Protein 3NA6 (pdb70)

Sequence (318 aa):
KDNPISPTIPLDQQDGVHHGFLKLPYSRDDS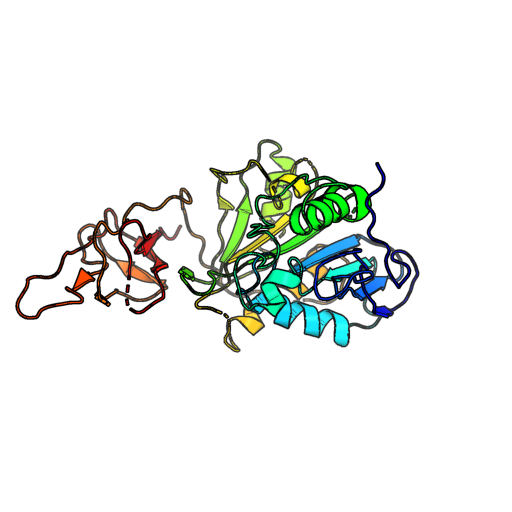AWGSVIPITVIQNGAGKTALLTGANHGDEYEGPVALQELAATTRRAEEDVTGRLIIVPYFNYPAFRASARTSPIDRGNLNRRAFPGRPDGTVTQKIADYFQRTLLPADVAVDFHSGGKTLDFVPFAAAHILEDKVLQDACFAAQAFNAPYSVVQLLEIDSEGYDTAVEEGKVLVTTELGGGGSTARRSNAIAKKGLRNVLIHFGILQGEEQIDPSVTLDPDGDCYLFSEHDGLFEIIDLGEPVQEGDLVARRVWSPDRTGEAPVEYRARRSGVLISRHFPGIKSGDCAAVIGVVE

Nearest PDB structures (foldseek):
  6twm-assembly13_D  TM=9.828E-01  e=1.317E-54  Ruegeria pomeroyi DSS-3
  6twm-assembly10_J  TM=9.843E-01  e=4.028E-54  Ruegeria pomeroyi DSS-3
  3cdx-assembly1_B  TM=9.309E-01  e=1.730E-37  Cereibacter sphaeroides 2.4.1
  3cdx-assembly1_D  TM=9.226E-01  e=6.639E-36  Cereibacter sphaeroides 2.4.1
  3cdx-assembly1_F  TM=9.153E-01  e=3.687E-36  Cereibacter sphaeroides 2.4.1

Solvent-accessible surface area: 14518 Å² total

Structure (mmCIF, N/CA/C/O backbone):
data_3NA6
#
_entry.id   3NA6
#
_cell.length_a   99.773
_cell.length_b   99.773
_cell.length_c   137.179
_cell.angle_alpha   90.000
_cell.angle_beta   90.000
_cell.angle_gamma   120.000
#
_symmetry.space_group_name_H-M   'P 63 2 2'
#
loop_
_entity.id
_entity.type
_entity.pdbx_description
1 polymer 'Succinylglutamate desuccinylase/aspartoacylase'
2 non-polymer 'CHLORIDE ION'
3 non-polymer 'CALCIUM ION'
4 non-polymer 2-AMINO-2-HYDROXYMETHYL-PROPANE-1,3-DIOL
5 water water
#
loop_
_atom_site.group_PDB
_atom_site.id
_atom_site.type_symbol
_atom_site.label_atom_id
_atom_site.label_alt_id
_atom_site.label_comp_id
_atom_site.label_asym_id
_atom_site.label_entity_id
_atom_site.label_seq_id
_atom_site.pdbx_PDB_ins_code
_atom_site.Cartn_x
_atom_site.Cartn_y
_atom_site.Cartn_z
_atom_site.occupancy
_atom_site.B_iso_or_equiv
_atom_site.auth_seq_id
_atom_site.auth_comp_id
_atom_site.auth_asym_id
_atom_site.auth_atom_id
_atom_site.pdbx_PDB_model_num
ATOM 9 N N . LYS A 1 3 ? 54.710 14.482 0.986 1.00 46.73 2 LYS A N 1
ATOM 10 C CA . LYS A 1 3 ? 55.556 13.683 1.887 1.00 42.97 2 LYS A CA 1
ATOM 11 C C . LYS A 1 3 ? 54.742 12.542 2.518 1.00 37.33 2 LYS A C 1
ATOM 12 O O . LYS A 1 3 ? 53.527 12.639 2.654 1.00 32.57 2 LYS A O 1
ATOM 15 N N . ASP A 1 4 ? 55.413 11.450 2.856 1.00 35.92 3 ASP A N 1
ATOM 16 C CA . ASP A 1 4 ? 54.783 10.362 3.606 1.00 34.55 3 ASP A CA 1
ATOM 17 C C . ASP A 1 4 ? 54.515 10.824 5.038 1.00 31.85 3 ASP A C 1
ATOM 18 O O . ASP A 1 4 ? 55.286 11.588 5.616 1.00 30.77 3 ASP A O 1
ATOM 23 N N . ASN A 1 5 ? 53.400 10.389 5.601 1.00 30.94 4 ASN A N 1
ATOM 24 C CA . ASN A 1 5 ? 53.106 10.682 7.001 1.00 27.69 4 ASN A CA 1
ATOM 25 C C . ASN A 1 5 ? 54.181 10.008 7.888 1.00 27.09 4 ASN A C 1
ATOM 26 O O . ASN A 1 5 ? 54.599 8.899 7.585 1.00 25.21 4 ASN A O 1
ATOM 31 N N . PRO A 1 6 ? 54.651 10.678 8.956 1.00 27.32 5 PRO A N 1
ATOM 32 C CA . PRO A 1 6 ? 55.665 10.041 9.822 1.00 26.91 5 PRO A CA 1
ATOM 33 C C . PRO A 1 6 ? 55.162 8.971 10.811 1.00 25.32 5 PRO A C 1
ATOM 34 O O . PRO A 1 6 ? 55.969 8.387 11.530 1.00 24.56 5 PRO A O 1
ATOM 38 N N . ILE A 1 7 ? 53.862 8.694 10.846 1.00 25.88 6 ILE A N 1
ATOM 39 C CA . ILE A 1 7 ? 53.359 7.669 11.768 1.00 28.39 6 ILE A CA 1
ATOM 40 C C . ILE A 1 7 ? 53.772 6.268 11.324 1.00 27.88 6 ILE A C 1
ATOM 41 O O . ILE A 1 7 ? 53.680 5.957 10.149 1.00 31.63 6 ILE A O 1
ATOM 46 N N . SER A 1 8 ? 54.250 5.444 12.254 1.00 26.13 7 SER A N 1
ATOM 47 C CA . SER A 1 8 ? 54.450 4.024 11.988 1.00 31.68 7 SER A CA 1
ATOM 48 C C . SER A 1 8 ? 53.834 3.168 13.081 1.00 29.96 7 SER A C 1
ATOM 49 O O . SER A 1 8 ? 54.112 3.367 14.258 1.00 29.20 7 SER A O 1
ATOM 52 N N . PRO A 1 9 ? 52.977 2.224 12.683 1.00 27.59 8 PRO A N 1
ATOM 53 C CA . PRO A 1 9 ? 52.385 1.320 13.643 1.00 26.44 8 PRO A CA 1
ATOM 54 C C . PRO A 1 9 ? 53.409 0.398 14.229 1.00 24.98 8 PRO A C 1
ATOM 55 O O . PRO A 1 9 ? 54.408 0.080 13.577 1.00 24.65 8 PRO A O 1
ATOM 59 N N . THR A 1 10 ? 53.201 0.024 15.479 1.00 25.38 9 THR A N 1
ATOM 60 C CA . THR A 1 10 ? 54.025 -0.969 16.144 1.00 24.22 9 THR A CA 1
ATOM 61 C C . THR A 1 10 ? 53.506 -2.391 15.876 1.00 26.06 9 THR A C 1
ATOM 62 O O . THR A 1 10 ? 54.074 -3.357 16.350 1.00 29.30 9 THR A O 1
ATOM 66 N N . ILE A 1 11 ? 52.407 -2.520 15.154 1.00 25.20 10 ILE A N 1
ATOM 67 C CA . ILE A 1 11 ? 51.848 -3.816 14.805 1.00 24.28 10 ILE A CA 1
ATOM 68 C C . ILE A 1 11 ? 51.509 -3.801 13.332 1.00 26.04 10 ILE A C 1
ATOM 69 O O . ILE A 1 11 ? 51.356 -2.720 12.736 1.00 26.25 10 ILE A O 1
ATOM 74 N N . PRO A 1 12 ? 51.411 -4.984 12.729 1.00 27.20 11 PRO A N 1
ATOM 75 C CA . PRO A 1 12 ? 50.898 -4.998 11.355 1.00 29.45 11 PRO A CA 1
ATOM 76 C C . PRO A 1 12 ? 49.410 -4.666 11.390 1.00 28.94 11 PRO A C 1
ATOM 77 O O . PRO A 1 12 ? 48.740 -4.947 12.417 1.00 26.75 11 PRO A O 1
ATOM 81 N N . LEU A 1 13 ? 48.900 -4.100 10.295 1.00 26.15 12 LEU A N 1
ATOM 82 C CA . LEU A 1 13 ? 47.489 -3.674 10.223 1.00 25.45 12 LEU A CA 1
ATOM 83 C C . LEU A 1 13 ? 46.656 -4.591 9.342 1.00 26.04 12 LEU A C 1
ATOM 84 O O . LEU A 1 13 ? 45.436 -4.439 9.282 1.00 27.61 12 LEU A O 1
ATOM 89 N N . ASP A 1 14 ? 47.306 -5.511 8.634 1.00 25.09 13 ASP A N 1
ATOM 90 C CA . ASP A 1 14 ? 46.635 -6.372 7.654 1.00 27.83 13 ASP A CA 1
ATOM 91 C C . ASP A 1 14 ? 46.882 -7.882 7.817 1.00 28.48 13 ASP A C 1
ATOM 92 O O . ASP A 1 14 ? 46.709 -8.626 6.873 1.00 30.65 13 ASP A O 1
ATOM 97 N N A GLN A 1 15 ? 47.286 -8.308 9.010 0.50 28.55 14 GLN A N 1
ATOM 98 N N B GLN A 1 15 ? 47.276 -8.329 8.997 0.50 28.34 14 GLN A N 1
ATOM 99 C CA A GLN A 1 15 ? 47.565 -9.716 9.318 0.50 29.33 14 GLN A CA 1
ATOM 100 C CA B GLN A 1 15 ? 47.542 -9.746 9.210 0.50 28.91 14 GLN A CA 1
ATOM 101 C C A GLN A 1 15 ? 46.400 -10.334 10.085 0.50 29.04 14 GLN A C 1
ATOM 102 C C B GLN A 1 15 ? 46.473 -10.364 10.108 0.50 28.93 14 GLN A C 1
ATOM 103 O O A GLN A 1 15 ? 45.813 -9.678 10.952 0.50 25.22 14 GLN A O 1
ATOM 104 O O B GLN A 1 15 ? 46.028 -9.739 11.079 0.50 25.47 14 GLN A O 1
ATOM 115 N N . ASP A 1 16 ? 46.054 -11.587 9.768 1.00 27.40 15 ASP A N 1
ATOM 116 C CA . ASP A 1 16 ? 45.023 -12.314 10.542 1.00 26.10 15 ASP A CA 1
ATOM 117 C C . ASP A 1 16 ? 45.368 -12.389 12.012 1.00 26.82 15 ASP A C 1
ATOM 118 O O . ASP A 1 16 ? 46.532 -12.471 12.345 1.00 26.61 15 ASP A O 1
ATOM 123 N N . GLY A 1 17 ? 44.358 -12.352 12.886 1.00 25.17 16 GLY A N 1
ATOM 124 C CA . GLY A 1 17 ? 44.554 -12.475 14.317 1.00 26.79 16 GLY A CA 1
ATOM 125 C C . GLY A 1 17 ? 44.176 -11.211 15.085 1.00 24.07 16 GLY A C 1
ATOM 126 O O . GLY A 1 17 ? 43.540 -10.331 14.564 1.00 25.30 16 GLY A O 1
ATOM 127 N N . VAL A 1 18 ? 44.545 -11.164 16.343 1.00 26.13 17 VAL A N 1
ATOM 128 C CA . VAL A 1 18 ? 44.279 -10.031 17.237 1.00 25.74 17 VAL A CA 1
ATOM 129 C C . VAL A 1 18 ? 45.628 -9.367 17.541 1.00 26.09 17 VAL A C 1
ATOM 130 O O . VAL A 1 18 ? 46.559 -10.006 18.000 1.00 26.87 17 VAL A O 1
ATOM 134 N N . HIS A 1 19 ? 45.758 -8.091 17.227 1.00 25.18 18 HIS A N 1
ATOM 135 C CA . HIS A 1 19 ? 47.017 -7.387 17.444 1.00 23.40 18 HIS A CA 1
ATOM 136 C C . HIS A 1 19 ? 46.756 -6.097 18.185 1.00 23.64 18 HIS A C 1
ATOM 137 O O . HIS A 1 19 ? 45.907 -5.331 17.757 1.00 23.27 18 HIS A O 1
ATOM 144 N N . HIS A 1 20 ? 47.505 -5.852 19.256 1.00 21.88 19 HIS A N 1
ATOM 145 C CA . HIS A 1 20 ? 47.351 -4.660 20.080 1.00 24.38 19 HIS A CA 1
ATOM 146 C C . HIS A 1 20 ? 48.673 -3.911 20.085 1.00 23.43 19 HIS A C 1
ATOM 147 O O . HIS A 1 20 ? 49.727 -4.477 20.398 1.00 23.50 19 HIS A O 1
ATOM 154 N N . GLY A 1 21 ? 48.621 -2.634 19.752 1.00 23.76 20 GLY A N 1
ATOM 155 C CA . GLY A 1 21 ? 49.817 -1.826 19.732 1.00 22.41 20 GLY A CA 1
ATOM 156 C C . GLY A 1 21 ? 49.512 -0.358 19.651 1.00 23.31 20 GLY A C 1
ATOM 157 O O . GLY A 1 21 ? 48.555 0.104 20.275 1.00 23.94 20 GLY A O 1
ATOM 158 N N . PHE A 1 22 ? 50.352 0.368 18.902 1.00 19.96 21 PHE A N 1
ATOM 159 C CA . PHE A 1 22 ? 50.308 1.821 18.855 1.00 20.85 21 PHE A CA 1
ATOM 160 C C . PHE A 1 22 ? 50.600 2.368 17.479 1.00 21.96 21 PHE A C 1
ATOM 161 O O . PHE A 1 22 ? 51.323 1.769 16.718 1.00 21.57 21 PHE A O 1
ATOM 169 N N . LEU A 1 23 ? 50.002 3.516 17.174 1.00 22.05 22 LEU A N 1
ATOM 170 C CA . LEU A 1 23 ? 50.479 4.365 16.112 1.00 20.90 22 LEU A CA 1
ATOM 171 C C . LEU A 1 23 ? 51.510 5.325 16.733 1.00 22.55 22 LEU A C 1
ATOM 172 O O . LEU A 1 23 ? 51.174 6.193 17.553 1.00 21.65 22 LEU A O 1
ATOM 177 N N . LYS A 1 24 ? 52.764 5.135 16.388 1.00 19.59 23 LYS A N 1
ATOM 178 C CA . LYS A 1 24 ? 53.830 5.995 16.873 1.00 22.01 23 LYS A CA 1
ATOM 179 C C . LYS A 1 24 ? 53.974 7.243 16.019 1.00 22.75 23 LYS A C 1
ATOM 180 O O . LYS A 1 24 ? 54.371 7.192 14.845 1.00 24.56 23 LYS A O 1
ATOM 186 N N . LEU A 1 25 ? 53.623 8.369 16.612 1.00 21.00 24 LEU A N 1
ATOM 187 C CA . LEU A 1 25 ? 53.733 9.660 15.939 1.00 22.80 24 LEU A CA 1
ATOM 188 C C . LEU A 1 25 ? 54.890 10.380 16.588 1.00 24.02 24 LEU A C 1
ATOM 189 O O . LEU A 1 25 ? 54.790 10.766 17.751 1.00 22.43 24 LEU A O 1
ATOM 194 N N . PRO A 1 26 ? 55.998 10.551 15.867 1.00 24.72 25 PRO A N 1
ATOM 195 C CA . PRO A 1 26 ? 57.089 11.310 16.446 1.00 26.33 25 PRO A CA 1
ATOM 196 C C . PRO A 1 26 ? 56.673 12.697 16.899 1.00 26.86 25 PRO A C 1
ATOM 197 O O . PRO A 1 26 ? 55.979 13.388 16.197 1.00 27.38 25 PRO A O 1
ATOM 201 N N . TYR A 1 27 ? 57.118 13.097 18.080 1.00 28.84 26 TYR A N 1
ATOM 202 C CA . TYR A 1 27 ? 56.739 14.395 18.672 1.00 28.22 26 TYR A CA 1
ATOM 203 C C . TYR A 1 27 ? 57.897 14.880 19.547 1.00 28.56 26 TYR A C 1
ATOM 204 O O . TYR A 1 27 ? 58.051 14.458 20.700 1.00 25.58 26 TYR A O 1
ATOM 213 N N . SER A 1 28 ? 58.751 15.710 18.946 1.00 25.93 27 SER A N 1
ATOM 214 C CA . SER A 1 28 ? 59.882 16.283 19.634 1.00 25.96 27 SER A CA 1
ATOM 215 C C . SER A 1 28 ? 59.458 17.567 20.359 1.00 25.68 27 SER A C 1
ATOM 216 O O . SER A 1 28 ? 58.868 18.433 19.754 1.00 25.71 27 SER A O 1
ATOM 219 N N . ARG A 1 29 ? 59.746 17.698 21.642 1.00 22.55 28 ARG A N 1
ATOM 220 C CA . ARG A 1 29 ? 59.366 18.914 22.377 1.00 21.96 28 ARG A CA 1
ATOM 221 C C . ARG A 1 29 ? 60.255 19.103 23.601 1.00 22.77 28 ARG A C 1
ATOM 222 O O . ARG A 1 29 ? 61.115 18.252 23.841 1.00 22.10 28 ARG A O 1
ATOM 230 N N . ASP A 1 30 ? 60.073 20.203 24.354 1.00 22.15 29 ASP A N 1
ATOM 231 C CA . ASP A 1 30 ? 61.014 20.558 25.432 1.00 23.76 29 ASP A CA 1
ATOM 232 C C . ASP A 1 30 ? 61.227 19.390 26.407 1.00 24.24 29 ASP A C 1
ATOM 233 O O . ASP A 1 30 ? 62.350 19.129 26.790 1.00 23.56 29 ASP A O 1
ATOM 238 N N . ASP A 1 31 ? 60.143 18.718 26.809 1.00 24.19 30 ASP A N 1
ATOM 239 C CA . ASP A 1 31 ? 60.232 17.622 27.798 1.00 26.00 30 ASP A CA 1
ATOM 240 C C . ASP A 1 31 ? 60.489 16.227 27.210 1.00 23.42 30 ASP A C 1
ATOM 241 O O . ASP A 1 31 ? 60.514 15.244 27.938 1.00 22.89 30 ASP A O 1
ATOM 246 N N . SER A 1 32 ? 60.691 16.153 25.895 1.00 23.16 31 SER A N 1
ATOM 247 C CA . SER A 1 32 ? 61.147 14.923 25.241 1.00 22.43 31 SER A CA 1
ATOM 248 C C . SER A 1 32 ? 61.654 15.198 23.851 1.00 22.06 31 SER A C 1
ATOM 249 O O . SER A 1 32 ? 60.860 15.254 22.906 1.00 23.09 31 SER A O 1
ATOM 252 N N . ALA A 1 33 ? 62.972 15.344 23.712 1.00 22.77 32 ALA A N 1
ATOM 253 C CA . ALA A 1 33 ? 63.592 15.687 22.440 1.00 22.88 32 ALA A CA 1
ATOM 254 C C . ALA A 1 33 ? 63.356 14.587 21.418 1.00 24.49 32 ALA A C 1
ATOM 255 O O . ALA A 1 33 ? 63.166 14.860 20.239 1.00 20.86 32 ALA A O 1
ATOM 257 N N . TRP A 1 34 ? 63.342 13.339 21.864 1.00 21.77 33 TRP A N 1
ATOM 258 C CA . TRP A 1 34 ? 63.214 12.222 20.926 1.00 24.04 33 TRP A CA 1
ATOM 259 C C . TRP A 1 34 ? 61.959 11.441 21.291 1.00 26.59 33 TRP A C 1
ATOM 260 O O . TRP A 1 34 ? 62.018 10.228 21.515 1.00 32.67 33 TRP A O 1
ATOM 271 N N . GLY A 1 35 ? 60.845 12.139 21.439 1.00 24.29 34 GLY A N 1
ATOM 272 C CA . GLY A 1 35 ? 59.609 11.532 21.957 1.00 22.71 34 GLY A CA 1
ATOM 273 C C . GLY A 1 35 ? 58.574 11.245 20.884 1.00 22.30 34 GLY A C 1
ATOM 274 O O . GLY A 1 35 ? 58.810 11.512 19.695 1.00 22.37 34 GLY A O 1
ATOM 275 N N . SER A 1 36 ? 57.444 10.687 21.326 1.00 22.09 35 SER A N 1
ATOM 276 C CA . SER A 1 36 ? 56.348 10.251 20.466 1.00 22.75 35 SER A CA 1
ATOM 277 C C . SER A 1 36 ? 54.996 10.366 21.176 1.00 24.52 35 SER A C 1
ATOM 278 O O . SER A 1 36 ? 54.903 10.367 22.409 1.00 29.81 35 SER A O 1
ATOM 281 N N . VAL A 1 37 ? 53.947 10.462 20.382 1.00 21.47 36 VAL A N 1
ATOM 282 C CA . VAL A 1 37 ? 52.595 10.208 20.859 1.00 21.37 36 VAL A CA 1
ATOM 283 C C . VAL A 1 37 ? 52.307 8.777 20.446 1.00 21.67 36 VAL A C 1
ATOM 284 O O . VAL A 1 37 ? 52.391 8.469 19.287 1.00 24.12 36 VAL A O 1
ATOM 296 N N . ILE A 1 39 ? 49.608 6.305 20.008 1.00 19.64 38 ILE A N 1
ATOM 297 C CA . ILE A 1 39 ? 48.138 6.211 19.942 1.00 21.99 38 ILE A CA 1
ATOM 298 C C . ILE A 1 39 ? 47.686 4.733 20.002 1.00 19.63 38 ILE A C 1
ATOM 299 O O . ILE A 1 39 ? 48.033 3.979 19.122 1.00 22.61 38 ILE A O 1
ATOM 304 N N . PRO A 1 40 ? 46.883 4.322 21.010 1.00 20.87 39 PRO A N 1
ATOM 305 C CA . PRO A 1 40 ? 46.543 2.894 21.071 1.00 19.44 39 PRO A CA 1
ATOM 306 C C . PRO A 1 40 ? 45.715 2.466 19.890 1.00 20.51 39 PRO A C 1
ATOM 307 O O . PRO A 1 40 ? 44.871 3.222 19.418 1.00 19.33 39 PRO A O 1
ATOM 311 N N . ILE A 1 41 ? 45.977 1.254 19.416 1.00 21.43 40 ILE A N 1
ATOM 312 C CA . ILE A 1 41 ? 45.249 0.695 18.299 1.00 22.22 40 ILE A CA 1
ATOM 313 C C . ILE A 1 41 ? 45.187 -0.819 18.453 1.00 23.47 40 ILE A C 1
ATOM 314 O O . ILE A 1 41 ? 46.134 -1.437 18.924 1.00 22.42 40 ILE A O 1
ATOM 319 N N . THR A 1 42 ? 44.045 -1.398 18.092 1.00 24.64 41 THR A N 1
ATOM 320 C CA . THR A 1 42 ? 43.896 -2.840 18.004 1.00 24.01 41 THR A CA 1
ATOM 321 C C . THR A 1 42 ? 43.386 -3.174 16.606 1.00 23.78 41 THR A C 1
ATOM 322 O O . THR A 1 42 ? 42.481 -2.502 16.083 1.00 26.00 41 THR A O 1
ATOM 326 N N . VAL A 1 43 ? 43.979 -4.181 15.985 1.00 22.65 42 VAL A N 1
ATOM 327 C CA . VAL A 1 43 ? 43.466 -4.719 14.712 1.00 21.51 42 VAL A CA 1
ATOM 328 C C . VAL A 1 43 ? 43.077 -6.148 14.952 1.00 23.32 42 VAL A C 1
ATOM 329 O O . VAL A 1 43 ? 43.862 -6.927 15.543 1.00 22.37 42 VAL A O 1
ATOM 333 N N . ILE A 1 44 ? 41.846 -6.479 14.549 1.00 23.42 43 ILE A N 1
ATOM 334 C CA . ILE A 1 44 ? 41.354 -7.863 14.536 1.00 24.61 43 ILE A CA 1
ATOM 335 C C . ILE A 1 44 ? 40.874 -8.211 13.116 1.00 23.39 43 ILE A C 1
ATOM 336 O O . ILE A 1 44 ? 39.969 -7.558 12.589 1.00 26.05 43 ILE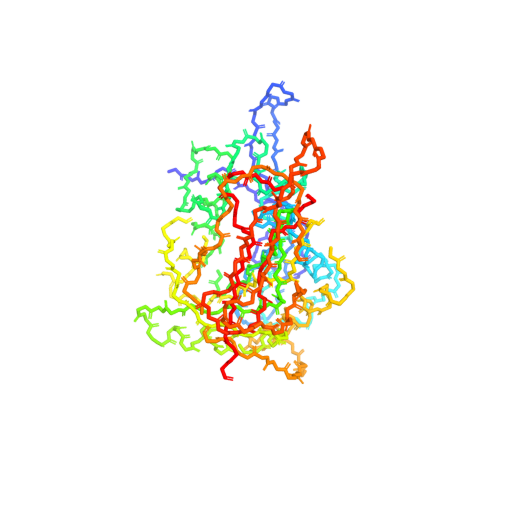 A O 1
ATOM 341 N N . GLN A 1 45 ? 41.483 -9.241 12.528 1.00 23.69 44 GLN A N 1
ATOM 342 C CA . GLN A 1 45 ? 41.237 -9.643 11.144 1.00 24.48 44 GLN A CA 1
ATOM 343 C C . GLN A 1 45 ? 41.140 -11.162 11.013 1.00 26.24 44 GLN A C 1
ATOM 344 O O . GLN A 1 45 ? 41.928 -11.907 11.606 1.00 24.03 44 GLN A O 1
ATOM 350 N N . ASN A 1 46 ? 40.163 -11.614 10.237 1.00 25.58 45 ASN A N 1
ATOM 351 C CA . ASN A 1 46 ? 39.911 -13.035 10.076 1.00 25.49 45 ASN A CA 1
ATOM 352 C C . ASN A 1 46 ? 38.963 -13.257 8.919 1.00 26.33 45 ASN A C 1
ATOM 353 O O . ASN A 1 46 ? 37.966 -12.554 8.797 1.00 27.67 45 ASN A O 1
ATOM 358 N N . GLY A 1 47 ? 39.289 -14.225 8.072 1.00 25.86 46 GLY A N 1
ATOM 359 C CA . GLY A 1 47 ? 38.465 -14.558 6.926 1.00 26.05 46 GLY A CA 1
ATOM 360 C C . GLY A 1 47 ? 38.237 -13.429 5.950 1.00 25.42 46 GLY A C 1
ATOM 361 O O . GLY A 1 47 ? 39.140 -12.638 5.665 1.00 25.08 46 GLY A O 1
ATOM 362 N N . ALA A 1 48 ? 37.008 -13.351 5.442 1.00 27.00 47 ALA A N 1
ATOM 363 C CA . ALA A 1 48 ? 36.681 -12.451 4.359 1.00 25.90 47 ALA A CA 1
ATOM 364 C C . ALA A 1 48 ? 35.578 -11.507 4.784 1.00 25.53 47 ALA A C 1
ATOM 365 O O . ALA A 1 48 ? 34.552 -11.929 5.348 1.00 27.41 47 ALA A O 1
ATOM 367 N N . GLY A 1 49 ? 35.785 -10.221 4.518 1.00 24.61 48 GLY A N 1
ATOM 368 C CA . GLY A 1 49 ? 34.721 -9.252 4.706 1.00 25.60 48 GLY A CA 1
ATOM 369 C C . GLY A 1 49 ? 35.184 -7.821 4.691 1.00 24.83 48 GLY A C 1
ATOM 370 O O . GLY A 1 49 ? 36.357 -7.517 4.417 1.00 21.85 48 GLY A O 1
ATOM 371 N N . LYS A 1 50 ? 34.253 -6.942 5.033 1.00 23.11 49 LYS A N 1
ATOM 372 C CA . LYS A 1 50 ? 34.551 -5.532 5.124 1.00 21.99 49 LYS A CA 1
ATOM 373 C C . LYS A 1 50 ? 35.579 -5.235 6.217 1.00 22.81 49 LYS A C 1
ATOM 374 O O . LYS A 1 50 ? 35.759 -6.006 7.198 1.00 21.31 49 LYS A O 1
ATOM 380 N N . THR A 1 51 ? 36.260 -4.102 6.031 1.00 21.65 50 THR A N 1
ATOM 381 C CA . THR A 1 51 ? 37.059 -3.503 7.068 1.00 20.46 50 THR A CA 1
ATOM 382 C C . THR A 1 51 ? 36.268 -2.339 7.607 1.00 22.13 50 THR A C 1
ATOM 383 O O . THR A 1 51 ? 35.759 -1.532 6.827 1.00 20.88 50 THR A O 1
ATOM 387 N N . ALA A 1 52 ? 36.134 -2.276 8.933 1.00 22.17 51 ALA A N 1
ATOM 388 C CA . ALA A 1 52 ? 35.539 -1.132 9.615 1.00 21.02 51 ALA A CA 1
ATOM 389 C C . ALA A 1 52 ? 36.614 -0.423 10.424 1.00 22.22 51 ALA A C 1
ATOM 390 O O . ALA A 1 52 ? 37.401 -1.057 11.146 1.00 22.27 51 ALA A O 1
ATOM 392 N N . LEU A 1 53 ? 36.625 0.903 10.291 1.00 22.59 52 LEU A N 1
ATOM 393 C CA . LEU A 1 53 ? 37.453 1.778 11.080 1.00 21.87 52 LEU A CA 1
ATOM 394 C C . LEU A 1 53 ? 36.591 2.432 12.151 1.00 22.12 52 LEU A C 1
ATOM 395 O O . LEU A 1 53 ? 35.651 3.191 11.862 1.00 22.33 52 LEU A O 1
ATOM 400 N N . LEU A 1 54 ? 36.933 2.130 13.395 1.00 17.88 53 LEU A N 1
ATOM 401 C CA . LEU A 1 54 ? 36.115 2.465 14.573 1.00 19.34 53 LEU A CA 1
ATOM 402 C C . LEU A 1 54 ? 36.890 3.418 15.479 1.00 18.68 53 LEU A C 1
ATOM 403 O O . LEU A 1 54 ? 37.986 3.079 15.957 1.00 20.29 53 LEU A O 1
ATOM 408 N N . THR A 1 55 ? 36.347 4.605 15.684 1.00 18.81 54 THR A N 1
ATOM 409 C CA . THR A 1 55 ? 37.031 5.597 16.498 1.00 18.43 54 THR A CA 1
ATOM 410 C C . THR A 1 55 ? 36.154 6.123 17.627 1.00 19.50 54 THR A C 1
ATOM 411 O O . THR A 1 55 ? 34.943 6.304 17.454 1.00 19.22 54 THR A O 1
ATOM 415 N N . GLY A 1 56 ? 36.786 6.362 18.771 1.00 20.36 55 GLY A N 1
ATOM 416 C CA . GLY A 1 56 ? 36.211 7.086 19.882 1.00 20.69 55 GLY A CA 1
ATOM 417 C C . GLY A 1 56 ? 37.131 8.238 20.260 1.00 20.62 55 GLY A C 1
ATOM 418 O O . GLY A 1 56 ? 38.262 8.277 19.872 1.00 19.99 55 GLY A O 1
ATOM 419 N N . ALA A 1 57 ? 36.611 9.181 21.023 1.00 22.66 56 ALA A N 1
ATOM 420 C CA . ALA A 1 57 ? 37.371 10.309 21.517 1.00 20.27 56 ALA A CA 1
ATOM 421 C C . ALA A 1 57 ? 38.042 11.117 20.405 1.00 19.70 56 ALA A C 1
ATOM 422 O O . ALA A 1 57 ? 39.134 11.637 20.549 1.00 19.02 56 ALA A O 1
ATOM 424 N N . ASN A 1 58 ? 37.325 11.264 19.304 1.00 20.17 57 ASN A N 1
ATOM 425 C CA . ASN A 1 58 ? 37.594 12.300 18.331 1.00 22.05 57 ASN A CA 1
ATOM 426 C C . ASN A 1 58 ? 37.770 13.611 19.110 1.00 21.26 57 ASN A C 1
ATOM 427 O O . ASN A 1 58 ? 38.696 14.392 18.847 1.00 20.56 57 ASN A O 1
ATOM 432 N N . HIS A 1 59 ? 36.845 13.843 20.042 1.00 20.59 58 HIS A N 1
ATOM 433 C CA . HIS A 1 59 ? 36.995 14.840 21.116 1.00 22.21 58 HIS A CA 1
ATOM 434 C C . HIS A 1 59 ? 37.307 14.106 22.406 1.00 21.88 58 HIS A C 1
ATOM 435 O O . HIS A 1 59 ? 36.651 13.119 22.732 1.00 22.20 58 HIS A O 1
ATOM 442 N N . GLY A 1 60 ? 38.264 14.615 23.168 1.00 24.13 59 GLY A N 1
ATOM 443 C CA . GLY A 1 60 ? 38.843 13.877 24.293 1.00 23.52 59 GLY A CA 1
ATOM 444 C C . GLY A 1 60 ? 37.983 13.765 25.543 1.00 23.65 59 GLY A C 1
ATOM 445 O O . GLY A 1 60 ? 38.293 12.961 26.401 1.00 25.58 59 GLY A O 1
ATOM 446 N N . ASP A 1 61 ? 36.916 14.571 25.638 1.00 22.55 60 ASP A N 1
ATOM 447 C CA . ASP A 1 61 ? 36.004 14.584 26.804 1.00 19.71 60 ASP A CA 1
ATOM 448 C C . ASP A 1 61 ? 34.641 13.919 26.522 1.00 21.55 60 ASP A C 1
ATOM 449 O O . ASP A 1 61 ? 33.601 14.268 27.128 1.00 18.85 60 ASP A O 1
ATOM 454 N N . GLU A 1 62 ? 34.661 12.932 25.620 1.00 21.19 61 GLU A N 1
ATOM 455 C CA . GLU A 1 62 ? 33.457 12.223 25.148 1.00 22.50 61 GLU A CA 1
ATOM 456 C C . GLU A 1 62 ? 33.702 10.704 25.290 1.00 20.99 61 GLU A C 1
ATOM 457 O O . GLU A 1 62 ? 34.503 10.141 24.556 1.00 21.89 61 GLU A O 1
ATOM 463 N N . TYR A 1 63 ? 33.006 10.061 26.223 1.00 20.55 62 TYR A N 1
ATOM 464 C CA . TYR A 1 63 ? 33.469 8.784 26.785 1.00 20.62 62 TYR A CA 1
ATOM 465 C C . TYR A 1 63 ? 32.732 7.523 26.390 1.00 21.64 62 TYR A C 1
ATOM 466 O O . TYR A 1 63 ? 33.265 6.450 26.581 1.00 20.86 62 TYR A O 1
ATOM 475 N N . GLU A 1 64 ? 31.516 7.618 25.873 1.00 20.57 63 GLU A N 1
ATOM 476 C CA . GLU A 1 64 ? 30.762 6.392 25.577 1.00 20.56 63 GLU A CA 1
ATOM 477 C C . GLU A 1 64 ? 31.477 5.511 24.536 1.00 21.71 63 GLU A C 1
ATOM 478 O O . GLU A 1 64 ? 31.577 4.284 24.700 1.00 20.98 63 GLU A O 1
ATOM 484 N N . GLY A 1 65 ? 31.933 6.126 23.445 1.00 20.24 64 GLY A N 1
ATOM 485 C CA . GLY A 1 65 ? 32.600 5.374 22.386 1.00 22.79 64 GLY A CA 1
ATOM 486 C C . GLY A 1 65 ? 33.858 4.702 22.904 1.00 20.35 64 GLY A C 1
ATOM 487 O O . GLY A 1 65 ? 34.058 3.510 22.721 1.00 21.44 64 GLY A O 1
ATOM 488 N N . PRO A 1 66 ? 34.686 5.458 23.617 1.00 19.23 65 PRO A N 1
ATOM 489 C CA . PRO A 1 66 ? 35.876 4.842 24.184 1.00 20.83 65 PRO A CA 1
ATOM 490 C C . PRO A 1 66 ? 35.626 3.615 25.076 1.00 21.80 65 PRO A C 1
ATOM 491 O O . PRO A 1 66 ? 36.385 2.640 25.009 1.00 21.27 65 PRO A O 1
ATOM 495 N N . VAL A 1 67 ? 34.590 3.653 25.909 1.00 24.28 66 VAL A N 1
ATOM 496 C CA . VAL A 1 67 ? 34.236 2.480 26.719 1.00 21.68 66 VAL A CA 1
ATOM 497 C C . VAL A 1 67 ? 33.869 1.301 25.811 1.00 22.78 66 VAL A C 1
ATOM 498 O O . VAL A 1 67 ? 34.368 0.180 25.991 1.00 20.63 66 VAL A O 1
ATOM 502 N N . ALA A 1 68 ? 32.973 1.539 24.849 1.00 22.22 67 ALA A N 1
ATOM 503 C CA . ALA A 1 68 ? 32.515 0.477 23.944 1.00 21.78 67 ALA A CA 1
ATOM 504 C C . ALA A 1 68 ? 33.658 -0.121 23.128 1.00 21.83 67 ALA A C 1
ATOM 505 O O . ALA A 1 68 ? 33.719 -1.354 22.913 1.00 22.24 67 ALA A O 1
ATOM 507 N N . LEU A 1 69 ? 34.594 0.742 22.720 1.00 22.54 68 LEU A N 1
ATOM 508 C CA . LEU A 1 69 ? 35.716 0.324 21.862 1.00 22.57 68 LEU A CA 1
ATOM 509 C C . LEU A 1 69 ? 36.804 -0.362 22.658 1.00 21.96 68 LEU A C 1
ATOM 510 O O . LEU A 1 69 ? 37.400 -1.344 22.161 1.00 22.30 68 LEU A O 1
ATOM 515 N N . GLN A 1 70 ? 37.059 0.090 23.891 1.00 21.45 69 GLN A N 1
ATOM 516 C CA . GLN A 1 70 ? 38.031 -0.638 24.702 1.00 22.01 69 GLN A CA 1
ATOM 517 C C . GLN A 1 70 ? 37.512 -2.055 24.952 1.00 23.53 69 GLN A C 1
ATOM 518 O O . GLN A 1 70 ? 38.273 -3.008 24.854 1.00 23.94 69 GLN A O 1
ATOM 524 N N . GLU A 1 71 ? 36.222 -2.195 25.254 1.00 22.87 70 GLU A N 1
ATOM 525 C CA . GLU A 1 71 ? 35.667 -3.535 25.511 1.00 23.36 70 GLU A CA 1
ATOM 526 C C . GLU A 1 71 ? 35.720 -4.390 24.242 1.00 22.97 70 GLU A C 1
ATOM 527 O O . GLU A 1 71 ? 36.124 -5.545 24.274 1.00 24.18 70 GLU A O 1
ATOM 533 N N . LEU A 1 72 ? 35.345 -3.802 23.118 1.00 23.36 71 LEU A N 1
ATOM 534 C CA . LEU A 1 72 ? 35.436 -4.502 21.840 1.00 21.00 71 LEU A CA 1
ATOM 535 C C . LEU A 1 72 ? 36.860 -5.008 21.582 1.00 21.60 71 LEU A C 1
ATOM 536 O O . LEU A 1 72 ? 37.049 -6.166 21.230 1.00 22.50 71 LEU A O 1
ATOM 541 N N . ALA A 1 73 ? 37.851 -4.163 21.813 1.00 21.89 72 ALA A N 1
ATOM 542 C CA . ALA A 1 73 ? 39.239 -4.533 21.478 1.00 23.87 72 ALA A CA 1
ATOM 543 C C . ALA A 1 73 ? 39.745 -5.641 22.412 1.00 26.09 72 ALA A C 1
ATOM 544 O O . ALA A 1 73 ? 40.555 -6.485 22.013 1.00 23.75 72 ALA A O 1
ATOM 546 N N . ALA A 1 74 ? 39.252 -5.635 23.638 1.00 24.24 73 ALA A N 1
ATOM 547 C CA . ALA A 1 74 ? 39.745 -6.552 24.669 1.00 26.79 73 ALA A CA 1
ATOM 548 C C . ALA A 1 74 ? 39.008 -7.880 24.687 1.00 27.81 73 ALA A C 1
ATOM 549 O O . ALA A 1 74 ? 39.503 -8.822 25.250 1.00 29.33 73 ALA A O 1
ATOM 551 N N . THR A 1 75 ? 37.815 -7.955 24.119 1.00 28.45 74 THR A N 1
ATOM 552 C CA . THR A 1 75 ? 36.976 -9.141 24.305 1.00 29.23 74 THR A CA 1
ATOM 553 C C . THR A 1 75 ? 36.566 -9.860 22.999 1.00 30.29 74 THR A C 1
ATOM 554 O O . THR A 1 75 ? 35.900 -10.855 23.050 1.00 35.17 74 THR A O 1
ATOM 558 N N . THR A 1 76 ? 36.974 -9.383 21.830 1.00 29.11 75 THR A N 1
ATOM 559 C CA . THR A 1 76 ? 36.519 -9.981 20.573 1.00 27.00 75 THR A CA 1
ATOM 560 C C . THR A 1 76 ? 37.589 -10.951 20.128 1.00 29.13 75 THR A C 1
ATOM 561 O O . THR A 1 76 ? 38.769 -10.575 20.097 1.00 29.74 75 THR A O 1
ATOM 565 N N A ARG A 1 77 ? 37.185 -12.172 19.778 0.50 28.17 76 ARG A N 1
ATOM 566 N N B ARG A 1 77 ? 37.192 -12.180 19.794 0.50 28.50 76 ARG A N 1
ATOM 567 C CA A ARG A 1 77 ? 38.112 -13.196 19.272 0.50 30.35 76 ARG A CA 1
ATOM 568 C CA B ARG A 1 77 ? 38.128 -13.195 19.279 0.50 30.90 76 ARG A CA 1
ATOM 569 C C A ARG A 1 77 ? 38.229 -13.137 17.754 0.50 29.56 76 ARG A C 1
ATOM 570 C C B ARG A 1 77 ? 38.234 -13.126 17.760 0.50 29.91 76 ARG A C 1
ATOM 571 O O A ARG A 1 77 ? 37.246 -12.849 17.062 0.50 29.59 76 ARG A O 1
ATOM 572 O O B ARG A 1 77 ? 37.252 -12.822 17.075 0.50 30.02 76 ARG A O 1
ATOM 587 N N . ALA A 1 78 ? 39.417 -13.427 17.230 1.00 29.74 77 ALA A N 1
ATOM 588 C CA . ALA A 1 78 ? 39.609 -13.433 15.777 1.00 29.13 77 ALA A CA 1
ATOM 589 C C . ALA A 1 78 ? 38.562 -14.305 15.118 1.00 28.92 77 ALA A C 1
ATOM 590 O O . ALA A 1 78 ? 37.993 -13.927 14.094 1.00 27.12 77 ALA A O 1
ATOM 592 N N A GLU A 1 79 ? 38.291 -15.448 15.736 0.50 28.87 78 GLU A N 1
ATOM 593 N N B GLU A 1 79 ? 38.276 -15.465 15.713 0.50 28.99 78 GLU A N 1
ATOM 594 C CA A GLU A 1 79 ? 37.339 -16.422 15.218 0.50 31.00 78 GLU A CA 1
ATOM 595 C CA B GLU A 1 79 ? 37.299 -16.416 15.148 0.50 31.24 78 GLU A CA 1
ATOM 596 C C A GLU A 1 79 ? 35.886 -15.913 15.138 0.50 29.73 78 GLU A C 1
ATOM 597 C C B GLU A 1 79 ? 35.892 -15.827 15.022 0.50 29.80 78 GLU A C 1
ATOM 598 O O A GLU A 1 79 ? 35.061 -16.549 14.509 0.50 30.19 78 GLU A O 1
ATOM 599 O O B GLU A 1 79 ? 35.105 -16.303 14.233 0.50 30.99 78 GLU A O 1
ATOM 610 N N . ASP A 1 80 ? 35.577 -14.801 15.800 1.00 28.84 79 ASP A N 1
ATOM 611 C CA . ASP A 1 80 ? 34.228 -14.205 15.792 1.00 28.99 79 ASP A CA 1
ATOM 612 C C . ASP A 1 80 ? 34.051 -13.239 14.620 1.00 28.36 79 ASP A C 1
ATOM 613 O O . ASP A 1 80 ? 32.936 -12.780 14.383 1.00 28.12 79 ASP A O 1
ATOM 618 N N . VAL A 1 81 ? 35.157 -12.890 13.953 1.00 28.56 80 VAL A N 1
ATOM 619 C CA . VAL A 1 81 ? 35.238 -11.840 12.951 1.00 27.34 80 VAL A CA 1
ATOM 620 C C . VAL A 1 81 ? 35.312 -12.431 11.540 1.00 28.40 80 VAL A C 1
ATOM 621 O O . VAL A 1 81 ? 36.027 -13.416 11.317 1.00 26.16 80 VAL A O 1
ATOM 625 N N . THR A 1 82 ? 34.555 -11.839 10.612 1.00 27.27 81 THR A N 1
ATOM 626 C CA . THR A 1 82 ? 34.675 -12.105 9.163 1.00 24.41 81 THR A CA 1
ATOM 627 C C . THR A 1 82 ? 34.901 -10.766 8.464 1.00 25.07 81 THR A C 1
ATOM 628 O O . THR A 1 82 ? 33.957 -10.039 8.152 1.00 22.82 81 THR A O 1
ATOM 632 N N . GLY A 1 83 ? 36.172 -10.428 8.261 1.00 23.16 82 GLY A N 1
ATOM 633 C CA . GLY A 1 83 ? 36.554 -9.092 7.832 1.00 23.34 82 GLY A CA 1
ATOM 634 C C . GLY A 1 83 ? 37.651 -8.583 8.757 1.00 22.12 82 GLY A C 1
ATOM 635 O O . GLY A 1 83 ? 38.498 -9.353 9.215 1.00 23.35 82 GLY A O 1
ATOM 636 N N . ARG A 1 84 ? 37.608 -7.287 9.021 1.00 21.17 83 ARG A N 1
ATOM 637 C CA . ARG A 1 84 ? 38.622 -6.617 9.811 1.00 22.13 83 ARG A CA 1
ATOM 638 C C . ARG A 1 84 ? 38.033 -5.506 10.630 1.00 23.66 83 ARG A C 1
ATOM 639 O O . ARG A 1 84 ? 37.266 -4.675 10.124 1.00 20.98 83 ARG A O 1
ATOM 647 N N . LEU A 1 85 ? 38.420 -5.475 11.901 1.00 24.29 84 LEU A N 1
ATOM 648 C CA . LEU A 1 85 ? 38.159 -4.328 12.768 1.00 21.12 84 LEU A CA 1
ATOM 649 C C . LEU A 1 85 ? 39.459 -3.542 12.999 1.00 20.91 84 LEU A C 1
ATOM 650 O O . LEU A 1 85 ? 40.425 -4.107 13.434 1.00 21.87 84 LEU A O 1
ATOM 655 N N . ILE A 1 86 ? 39.498 -2.246 12.688 1.00 20.04 85 ILE A N 1
ATOM 656 C CA . ILE A 1 86 ? 40.622 -1.384 13.107 1.00 17.78 85 ILE A CA 1
ATOM 657 C C . ILE A 1 86 ? 40.037 -0.464 14.189 1.00 19.75 85 ILE A C 1
ATOM 658 O O . ILE A 1 86 ? 39.185 0.407 13.882 1.00 18.46 85 ILE A O 1
ATOM 663 N N . ILE A 1 87 ? 40.451 -0.698 15.442 1.00 18.37 86 ILE A N 1
ATOM 664 C CA . ILE A 1 87 ? 39.842 -0.095 16.620 1.00 19.44 86 ILE A CA 1
ATOM 665 C C . ILE A 1 87 ? 40.815 0.923 17.250 1.00 20.58 86 ILE A C 1
ATOM 666 O O . ILE A 1 87 ? 41.905 0.561 17.675 1.00 21.21 86 ILE A O 1
ATOM 671 N N . VAL A 1 88 ? 40.393 2.177 17.318 1.00 22.39 87 VAL A N 1
ATOM 672 C CA . VAL A 1 88 ? 41.174 3.283 17.911 1.00 21.81 87 VAL A CA 1
ATOM 673 C C . VAL A 1 88 ? 40.245 3.970 18.925 1.00 21.06 87 VAL A C 1
ATOM 674 O O . VAL A 1 88 ? 39.496 4.878 18.580 1.00 18.29 87 VAL A O 1
ATOM 678 N N . PRO A 1 89 ? 40.249 3.499 20.174 1.00 21.25 88 PRO A N 1
ATOM 679 C CA . PRO A 1 89 ? 39.295 4.047 21.163 1.00 20.07 88 PRO A CA 1
ATOM 680 C C . PRO A 1 89 ? 39.537 5.506 21.512 1.00 20.26 88 PRO A C 1
ATOM 681 O O . PRO A 1 89 ? 38.606 6.202 21.902 1.00 20.27 88 PRO A O 1
ATOM 685 N N . TYR A 1 90 ? 40.791 5.939 21.400 1.00 21.05 89 TYR A N 1
ATOM 686 C CA . TYR A 1 90 ? 41.193 7.292 21.735 1.00 20.58 89 TYR A CA 1
ATOM 687 C C . TYR A 1 90 ? 41.826 7.964 20.503 1.00 19.67 89 TYR A C 1
ATOM 688 O O . TYR A 1 90 ? 43.020 7.936 20.306 1.00 22.40 89 TYR A O 1
ATOM 697 N N . PHE A 1 91 ? 40.978 8.535 19.658 1.00 20.03 90 PHE A N 1
ATOM 698 C CA . PHE A 1 91 ? 41.339 9.057 18.345 1.00 19.41 90 PHE A CA 1
ATOM 699 C C . PHE A 1 91 ? 42.208 10.322 18.469 1.00 20.07 90 PHE A C 1
ATOM 700 O O . PHE A 1 91 ? 43.326 10.353 17.990 1.00 18.88 90 PHE A O 1
ATOM 708 N N . ASN A 1 92 ? 41.721 11.373 19.108 1.00 22.09 91 ASN A N 1
ATOM 709 C CA . ASN A 1 92 ? 42.622 12.476 19.457 1.00 20.83 91 ASN A CA 1
ATOM 710 C C . ASN A 1 92 ? 43.218 12.142 20.801 1.00 18.13 91 ASN A C 1
ATOM 711 O O . ASN A 1 92 ? 42.816 12.684 21.847 1.00 18.34 91 ASN A O 1
ATOM 716 N N . TYR A 1 93 ? 44.199 11.259 20.757 1.00 18.75 92 TYR A N 1
ATOM 717 C CA . TYR A 1 93 ? 44.756 10.691 21.956 1.00 16.54 92 TYR A CA 1
ATOM 718 C C . TYR A 1 93 ? 45.256 11.752 22.938 1.00 18.79 92 TYR A C 1
ATOM 719 O O . TYR A 1 93 ? 44.920 11.707 24.123 1.00 19.30 92 TYR A O 1
ATOM 728 N N . PRO A 1 94 ? 46.002 12.743 22.451 1.00 20.38 93 PRO A N 1
ATOM 729 C CA . PRO A 1 94 ? 46.429 13.795 23.390 1.00 22.11 93 PRO A CA 1
ATOM 730 C C . PRO A 1 94 ? 45.275 14.525 24.061 1.00 21.93 93 PRO A C 1
ATOM 731 O O . PRO A 1 94 ? 45.353 14.774 25.284 1.00 20.89 93 PRO A O 1
ATOM 735 N N . ALA A 1 95 ? 44.193 14.802 23.319 1.00 20.56 94 ALA A N 1
ATOM 736 C CA . ALA A 1 95 ? 43.024 15.457 23.906 1.00 19.90 94 ALA A CA 1
ATOM 737 C C . ALA A 1 95 ? 42.429 14.517 24.957 1.00 19.76 94 ALA A C 1
ATOM 738 O O . ALA A 1 95 ? 42.094 14.938 26.068 1.00 20.88 94 ALA A O 1
ATOM 740 N N . PHE A 1 96 ? 42.319 13.242 24.618 1.00 21.34 95 PHE A N 1
ATOM 741 C CA . PHE A 1 96 ? 41.800 12.268 25.594 1.00 19.58 95 PHE A CA 1
ATOM 742 C C . PHE A 1 96 ? 42.640 12.236 26.876 1.00 22.41 95 PHE A C 1
ATOM 743 O O . PHE A 1 96 ? 42.101 12.274 27.985 1.00 19.60 95 PHE A O 1
ATOM 751 N N . ARG A 1 97 ? 43.952 12.194 26.749 1.00 23.42 96 ARG A N 1
ATOM 752 C CA . ARG A 1 97 ? 44.775 12.192 27.945 1.00 26.36 96 ARG A CA 1
ATOM 753 C C . ARG A 1 97 ? 44.598 13.444 28.809 1.00 27.03 96 ARG A C 1
ATOM 754 O O . ARG A 1 97 ? 44.780 13.357 30.000 1.00 24.87 96 ARG A O 1
ATOM 762 N N . ALA A 1 98 ? 44.228 14.576 28.211 1.00 23.98 97 ALA A N 1
ATOM 763 C CA . ALA A 1 98 ? 43.991 15.830 28.950 1.00 24.22 97 ALA A CA 1
ATOM 764 C C . ALA A 1 98 ? 42.541 16.004 29.383 1.00 25.06 97 ALA A C 1
ATOM 765 O O . ALA A 1 98 ? 42.203 17.057 29.893 1.00 22.69 97 ALA A O 1
ATOM 767 N N . SER A 1 99 ? 41.681 15.016 29.114 1.00 22.49 98 SER A N 1
ATOM 768 C CA . SER A 1 99 ? 40.239 15.119 29.345 1.00 23.21 98 SER A CA 1
ATOM 769 C C . SER A 1 99 ? 39.660 16.396 28.761 1.00 23.63 98 SER A C 1
ATOM 770 O O . SER A 1 99 ? 38.804 17.034 29.365 1.00 21.83 98 SER A O 1
ATOM 773 N N . ALA A 1 100 ? 40.091 16.712 27.540 1.00 23.49 99 ALA A N 1
ATOM 774 C CA . ALA A 1 100 ? 39.735 17.946 26.870 1.00 21.89 99 ALA A CA 1
ATOM 775 C C . ALA A 1 100 ? 39.161 17.653 25.480 1.00 23.40 99 ALA A C 1
ATOM 776 O O . ALA A 1 100 ? 39.544 16.702 24.799 1.00 23.01 99 ALA A O 1
ATOM 778 N N . ARG A 1 101 ? 38.264 18.520 25.056 1.00 22.65 100 ARG A N 1
ATOM 779 C CA . ARG A 1 101 ? 37.738 18.492 23.693 1.00 23.01 100 ARG A CA 1
ATOM 780 C C . ARG A 1 101 ? 38.857 18.531 22.629 1.00 23.43 100 ARG A C 1
ATOM 781 O O . ARG A 1 101 ? 38.875 17.726 21.694 1.00 22.20 100 ARG A O 1
ATOM 789 N N . THR A 1 102 ? 39.815 19.416 22.852 1.00 21.93 101 THR A N 1
ATOM 790 C CA . THR A 1 102 ? 40.892 19.683 21.914 1.00 22.00 101 THR A CA 1
ATOM 791 C C . THR A 1 102 ? 42.230 19.321 22.514 1.00 25.39 101 THR A C 1
ATOM 792 O O . THR A 1 102 ? 42.395 19.238 23.743 1.00 21.98 101 THR A O 1
ATOM 796 N N . SER A 1 103 ? 43.195 19.113 21.633 1.00 26.55 102 SER A N 1
ATOM 797 C CA . SER A 1 103 ? 44.536 18.774 22.066 1.00 27.68 102 SER A CA 1
ATOM 798 C C . SER A 1 103 ? 45.234 19.894 22.852 1.00 26.71 102 SER A C 1
ATOM 799 O O . SER A 1 103 ? 45.250 21.065 22.444 1.00 26.48 102 SER A O 1
ATOM 802 N N . PRO A 1 104 ? 45.871 19.535 23.961 1.00 26.35 103 PRO A N 1
ATOM 803 C CA . PRO A 1 104 ? 46.693 20.505 24.640 1.00 29.29 103 PRO A CA 1
ATOM 804 C C . PRO A 1 104 ? 48.004 20.849 23.879 1.00 29.10 103 PRO A C 1
ATOM 805 O O . PRO A 1 104 ? 48.582 21.879 24.135 1.00 33.28 103 PRO A O 1
ATOM 809 N N . ILE A 1 105 ? 48.428 20.025 22.923 1.00 28.93 104 ILE A N 1
ATOM 810 C CA . ILE A 1 105 ? 49.631 20.302 22.136 1.00 28.66 104 ILE A CA 1
ATOM 811 C C . ILE A 1 105 ? 49.415 21.488 21.188 1.00 30.76 104 ILE A C 1
ATOM 812 O O . ILE A 1 105 ? 50.247 22.373 21.124 1.00 30.97 104 ILE A O 1
ATOM 817 N N . ASP A 1 106 ? 48.278 21.531 20.482 1.00 31.16 105 ASP A N 1
ATOM 818 C CA . ASP A 1 106 ? 48.035 22.525 19.435 1.00 28.65 105 ASP A CA 1
ATOM 819 C C . ASP A 1 106 ? 46.617 23.116 19.440 1.00 28.73 105 ASP A C 1
ATOM 820 O O . ASP A 1 106 ? 46.229 23.850 18.537 1.00 29.84 105 ASP A O 1
ATOM 825 N N . ARG A 1 107 ? 45.837 22.819 20.465 1.00 30.71 106 ARG A N 1
ATOM 826 C CA . ARG A 1 107 ? 44.467 23.264 20.539 1.00 32.07 106 ARG A CA 1
ATOM 827 C C . ARG A 1 107 ? 43.654 22.715 19.358 1.00 30.93 106 ARG A C 1
ATOM 828 O O . ARG A 1 107 ? 42.577 23.200 19.057 1.00 29.44 106 ARG A O 1
ATOM 836 N N . GLY A 1 108 ? 44.155 21.681 18.699 1.00 28.68 107 GLY A N 1
ATOM 837 C CA . GLY A 1 108 ? 43.478 21.157 17.519 1.00 29.94 107 GLY A CA 1
ATOM 838 C C . GLY A 1 108 ? 42.160 20.463 17.833 1.00 28.30 107 GLY A C 1
ATOM 839 O O . GLY A 1 108 ? 42.093 19.576 18.698 1.00 29.90 107 GLY A O 1
ATOM 840 N N . ASN A 1 109 ? 41.125 20.875 17.114 1.00 27.48 108 ASN A N 1
ATOM 841 C CA . ASN A 1 109 ? 39.880 20.128 17.045 1.00 27.88 108 ASN A CA 1
ATOM 842 C C . ASN A 1 109 ? 40.016 19.134 15.900 1.00 26.69 108 ASN A C 1
ATOM 843 O O . ASN A 1 109 ? 39.982 19.507 14.708 1.00 23.78 108 ASN A O 1
ATOM 848 N N . LEU A 1 110 ? 40.190 17.875 16.264 1.00 26.08 109 LEU A N 1
ATOM 849 C CA . LEU A 1 110 ? 40.532 16.856 15.278 1.00 25.68 109 LEU A CA 1
ATOM 850 C C . LEU A 1 110 ? 39.391 16.740 14.280 1.00 24.98 109 LEU A C 1
ATOM 851 O O . LEU A 1 110 ? 39.639 16.557 13.082 1.00 24.06 109 LEU A O 1
ATOM 856 N N . ASN A 1 111 ? 38.151 16.909 14.772 1.00 25.48 110 ASN A N 1
ATOM 857 C CA . ASN A 1 111 ? 36.993 16.775 13.919 1.00 25.87 110 ASN A CA 1
ATOM 858 C C . ASN A 1 111 ? 36.886 17.828 12.843 1.00 28.26 110 ASN A C 1
ATOM 859 O O . ASN A 1 111 ? 36.082 17.653 11.921 1.00 31.27 110 ASN A O 1
ATOM 864 N N A ARG A 1 112 ? 37.667 18.899 12.928 0.50 27.08 111 ARG A N 1
ATOM 865 N N B ARG A 1 112 ? 37.667 18.906 12.972 0.50 27.25 111 ARG A N 1
ATOM 866 C CA A ARG A 1 112 ? 37.714 19.897 11.856 0.50 28.21 111 ARG A CA 1
ATOM 867 C CA B ARG A 1 112 ? 37.779 19.990 11.974 0.50 28.73 111 ARG A CA 1
ATOM 868 C C A ARG A 1 112 ? 39.115 20.030 11.235 0.50 25.97 111 ARG A C 1
ATOM 869 C C B ARG A 1 112 ? 39.104 20.004 11.196 0.50 26.09 111 ARG A C 1
ATOM 870 O O A ARG A 1 112 ? 39.402 21.024 10.581 0.50 24.74 111 ARG A O 1
ATOM 871 O O B ARG A 1 112 ? 39.331 20.900 10.395 0.50 24.65 111 ARG A O 1
ATOM 886 N N . ALA A 1 113 ? 39.975 19.021 11.426 1.00 25.54 112 ALA A N 1
ATOM 887 C CA . ALA A 1 113 ? 41.363 19.069 10.948 1.00 22.06 112 ALA A CA 1
ATOM 888 C C . ALA A 1 113 ? 41.609 18.428 9.574 1.00 22.37 112 ALA A C 1
ATOM 889 O O . ALA A 1 113 ? 42.732 18.464 9.065 1.00 24.61 112 ALA A O 1
ATOM 891 N N . PHE A 1 114 ? 40.575 17.866 8.966 1.00 22.09 113 PHE A N 1
ATOM 892 C CA . PHE A 1 114 ? 40.730 17.068 7.731 1.00 23.64 113 PHE A CA 1
ATOM 893 C C . PHE A 1 114 ? 40.811 17.955 6.477 1.00 24.65 113 PHE A C 1
ATOM 894 O O . PHE A 1 114 ? 40.195 19.005 6.433 1.00 26.15 113 PHE A O 1
ATOM 902 N N . PRO A 1 115 ? 41.627 17.560 5.481 1.00 22.87 114 PRO A N 1
ATOM 903 C CA . PRO A 1 115 ? 42.360 16.305 5.356 1.00 23.80 114 PRO A CA 1
ATOM 904 C C . PRO A 1 115 ? 43.705 16.257 6.119 1.00 25.08 114 PRO A C 1
ATOM 905 O O . PRO A 1 115 ? 44.360 15.236 6.110 1.00 28.32 114 PRO A O 1
ATOM 909 N N . GLY A 1 116 ? 44.093 17.331 6.792 1.00 26.56 115 GLY A N 1
ATOM 910 C CA . GLY A 1 116 ? 45.334 17.335 7.558 1.00 24.91 115 GLY A CA 1
ATOM 911 C C . GLY A 1 116 ? 46.545 17.426 6.647 1.00 26.74 115 GLY A C 1
ATOM 912 O O . GLY A 1 116 ? 46.433 17.650 5.451 1.00 25.44 115 GLY A O 1
ATOM 913 N N . ARG A 1 117 ? 47.714 17.283 7.228 1.00 25.11 116 ARG A N 1
ATOM 914 C CA . ARG A 1 117 ? 48.947 17.289 6.462 1.00 27.18 116 ARG A CA 1
ATOM 915 C C . ARG A 1 117 ? 50.018 16.565 7.255 1.00 26.62 116 ARG A C 1
ATOM 916 O O . ARG A 1 117 ? 50.014 16.622 8.485 1.00 25.08 116 ARG A O 1
ATOM 924 N N . PRO A 1 118 ? 50.941 15.899 6.553 1.00 26.92 117 PRO A N 1
ATOM 925 C CA . PRO A 1 118 ? 51.961 15.063 7.190 1.00 25.95 117 PRO A CA 1
ATOM 926 C C . PRO A 1 118 ? 53.088 15.841 7.850 1.00 27.91 117 PRO A C 1
ATOM 927 O O . PRO A 1 118 ? 53.909 15.251 8.569 1.00 27.99 117 PRO A O 1
ATOM 931 N N . ASP A 1 119 ? 53.136 17.137 7.578 1.00 24.55 118 ASP A N 1
ATOM 932 C CA . ASP A 1 119 ? 54.151 18.032 8.106 1.00 27.94 118 ASP A CA 1
ATOM 933 C C . ASP A 1 119 ? 53.549 19.161 8.932 1.00 28.59 118 ASP A C 1
ATOM 934 O O . ASP A 1 119 ? 54.200 20.161 9.165 1.00 31.06 118 ASP A O 1
ATOM 939 N N . GLY A 1 120 ? 52.334 18.984 9.449 1.00 27.61 119 GLY A N 1
ATOM 940 C CA . GLY A 1 120 ? 51.713 20.026 10.263 1.00 27.30 119 GLY A CA 1
ATOM 941 C C . GLY A 1 120 ? 51.816 19.761 11.750 1.00 26.21 119 GLY A C 1
ATOM 942 O O . GLY A 1 120 ? 52.742 19.097 12.207 1.00 25.22 119 GLY A O 1
ATOM 943 N N . THR A 1 121 ? 50.826 20.246 12.492 1.00 23.24 120 THR A N 1
ATOM 944 C CA . THR A 1 121 ? 50.717 20.007 13.927 1.00 26.29 120 THR A CA 1
ATOM 945 C C . THR A 1 121 ? 50.418 18.530 14.198 1.00 24.10 120 THR A C 1
ATOM 946 O O . THR A 1 121 ? 50.089 17.794 13.287 1.00 22.88 120 THR A O 1
ATOM 950 N N . VAL A 1 122 ? 50.587 18.093 15.444 1.00 23.40 121 VAL A N 1
ATOM 951 C CA . VAL A 1 122 ? 50.254 16.715 15.821 1.00 21.43 121 VAL A CA 1
ATOM 952 C C . VAL A 1 122 ? 48.832 16.345 15.333 1.00 22.37 121 VAL A C 1
ATOM 953 O O . VAL A 1 122 ? 48.629 15.306 14.701 1.00 24.94 121 VAL A O 1
ATOM 957 N N . THR A 1 123 ? 47.862 17.206 15.608 1.00 21.76 122 THR A N 1
ATOM 958 C CA . THR A 1 123 ? 46.463 16.929 15.239 1.00 21.46 122 THR A CA 1
ATOM 959 C C . THR A 1 123 ? 46.307 16.769 13.722 1.00 20.87 122 THR A C 1
ATOM 960 O O . THR A 1 123 ? 45.585 15.910 13.244 1.00 20.52 122 THR A O 1
ATOM 964 N N . GLN A 1 124 ? 47.003 17.606 12.964 1.00 21.95 123 GLN A N 1
ATOM 965 C CA . GLN A 1 124 ? 46.973 17.534 11.515 1.00 23.04 123 GLN A CA 1
ATOM 966 C C . GLN A 1 124 ? 47.620 16.264 10.980 1.00 23.22 123 GLN A C 1
ATOM 967 O O . GLN A 1 124 ? 47.163 15.730 9.980 1.00 23.61 123 GLN A O 1
ATOM 973 N N . LYS A 1 125 ? 48.708 15.834 11.612 1.00 22.08 124 LYS A N 1
ATOM 974 C CA . LYS A 1 125 ? 49.409 14.574 11.265 1.00 22.27 124 LYS A CA 1
ATOM 975 C C . LYS A 1 125 ? 48.534 13.331 11.554 1.00 18.83 124 LYS A C 1
ATOM 976 O O . LYS A 1 125 ? 48.479 12.407 10.739 1.00 21.73 124 LYS A O 1
ATOM 982 N N . ILE A 1 126 ? 47.792 13.348 12.664 1.00 19.70 125 ILE A N 1
ATOM 983 C CA . ILE A 1 126 ? 46.776 12.326 12.933 1.00 19.45 125 ILE A CA 1
ATOM 984 C C . ILE A 1 126 ? 45.751 12.284 11.796 1.00 22.13 125 ILE A C 1
ATOM 985 O O . ILE A 1 126 ? 45.484 11.219 11.218 1.00 20.85 125 ILE A O 1
ATOM 990 N N . ALA A 1 127 ? 45.171 13.434 11.482 1.00 21.27 126 ALA A N 1
ATOM 991 C CA . ALA A 1 127 ? 44.183 13.524 10.416 1.00 21.12 126 ALA A CA 1
ATOM 992 C C . ALA A 1 127 ? 44.736 13.018 9.085 1.00 21.67 126 ALA A C 1
ATOM 993 O O . ALA A 1 127 ? 44.090 12.235 8.380 1.00 20.05 126 ALA A O 1
ATOM 995 N N . ASP A 1 128 ? 45.942 13.434 8.755 1.00 20.81 127 ASP A N 1
ATOM 996 C CA . ASP A 1 128 ? 46.556 13.019 7.502 1.00 23.75 127 ASP A CA 1
ATOM 997 C C . ASP A 1 128 ? 46.759 11.497 7.412 1.00 23.08 127 ASP A C 1
ATOM 998 O O . ASP A 1 128 ? 46.620 10.904 6.346 1.00 22.58 127 ASP A O 1
ATOM 1003 N N . TYR A 1 129 ? 47.113 10.878 8.525 1.00 23.67 128 TYR A N 1
ATOM 1004 C CA . TYR A 1 129 ? 47.318 9.439 8.553 1.00 21.70 128 TYR A CA 1
ATOM 1005 C C . TYR A 1 129 ? 45.990 8.715 8.343 1.00 19.73 128 TYR A C 1
ATOM 1006 O O . TYR A 1 129 ? 45.925 7.695 7.661 1.00 20.05 128 TYR A O 1
ATOM 1015 N N . PHE A 1 130 ? 44.932 9.219 8.970 1.00 17.86 129 PHE A N 1
ATOM 1016 C CA . PHE A 1 130 ? 43.609 8.647 8.767 1.00 18.57 129 PHE A CA 1
ATOM 1017 C C . PHE A 1 130 ? 43.135 8.878 7.346 1.00 19.58 129 PHE A C 1
ATOM 1018 O O . PHE A 1 130 ? 42.637 7.956 6.720 1.00 23.21 129 PHE A O 1
ATOM 1026 N N . GLN A 1 131 ? 43.292 10.098 6.837 1.00 21.64 130 GLN A N 1
ATOM 1027 C CA . GLN A 1 131 ? 42.863 10.442 5.472 1.00 22.60 130 GLN A CA 1
ATOM 1028 C C . GLN A 1 131 ? 43.522 9.578 4.393 1.00 24.89 130 GLN A C 1
ATOM 1029 O O . GLN A 1 131 ? 42.839 9.048 3.524 1.00 25.00 130 GLN A O 1
ATOM 1035 N N . ARG A 1 132 ? 44.844 9.432 4.461 1.00 24.60 131 ARG A N 1
ATOM 1036 C CA . ARG A 1 132 ? 45.608 8.810 3.368 1.00 27.47 131 ARG A CA 1
ATOM 1037 C C . ARG A 1 132 ? 46.035 7.369 3.615 1.00 25.98 131 ARG A C 1
ATOM 1038 O O . ARG A 1 132 ? 46.345 6.664 2.662 1.00 27.05 131 ARG A O 1
ATOM 1046 N N . THR A 1 133 ? 46.053 6.907 4.864 1.00 23.89 132 THR A N 1
ATOM 1047 C CA . THR A 1 133 ? 46.521 5.559 5.132 1.00 22.30 132 THR A CA 1
ATOM 1048 C C . THR A 1 133 ? 45.407 4.666 5.636 1.00 22.42 132 THR A C 1
ATOM 1049 O O . THR A 1 133 ? 45.143 3.637 5.038 1.00 23.11 132 THR A O 1
ATOM 1053 N N . LEU A 1 134 ? 44.725 5.041 6.716 1.00 20.35 133 LEU A N 1
ATOM 1054 C CA . LEU A 1 134 ? 43.738 4.157 7.283 1.00 21.27 133 LEU A CA 1
ATOM 1055 C C . LEU A 1 134 ? 42.406 4.132 6.516 1.00 22.06 133 LEU A C 1
ATOM 1056 O O . LEU A 1 134 ? 41.906 3.059 6.180 1.00 22.86 133 LEU A O 1
ATOM 1061 N N . LEU A 1 135 ? 41.816 5.289 6.262 1.00 24.70 134 LEU A N 1
ATOM 1062 C CA . LEU A 1 135 ? 40.518 5.333 5.562 1.00 24.59 134 LEU A CA 1
ATOM 1063 C C . LEU A 1 135 ? 40.554 4.600 4.219 1.00 23.75 134 LEU A C 1
ATOM 1064 O O . LEU A 1 135 ? 39.614 3.890 3.905 1.00 23.17 134 LEU A O 1
ATOM 1069 N N . PRO A 1 136 ? 41.634 4.753 3.444 1.00 24.02 135 PRO A N 1
ATOM 1070 C CA . PRO A 1 136 ? 41.593 3.993 2.194 1.00 25.58 135 PRO A CA 1
ATOM 1071 C C . PRO A 1 136 ? 41.560 2.474 2.352 1.00 26.51 135 PRO A C 1
ATOM 1072 O O . PRO A 1 136 ? 41.188 1.812 1.403 1.00 27.65 135 PRO A O 1
ATOM 1092 N N . ALA A 1 138 ? 39.683 1.107 4.696 1.00 24.19 137 ALA A N 1
ATOM 1093 C CA . ALA A 1 138 ? 38.366 0.824 5.282 1.00 24.97 137 ALA A CA 1
ATOM 1094 C C . ALA A 1 138 ? 37.246 0.896 4.272 1.00 25.68 137 ALA A C 1
ATOM 1095 O O . ALA A 1 138 ? 37.249 1.761 3.399 1.00 23.59 137 ALA A O 1
ATOM 1097 N N . ASP A 1 139 ? 36.232 0.051 4.461 1.00 26.66 138 ASP A N 1
ATOM 1098 C CA . ASP A 1 139 ? 34.991 0.164 3.691 1.00 26.13 1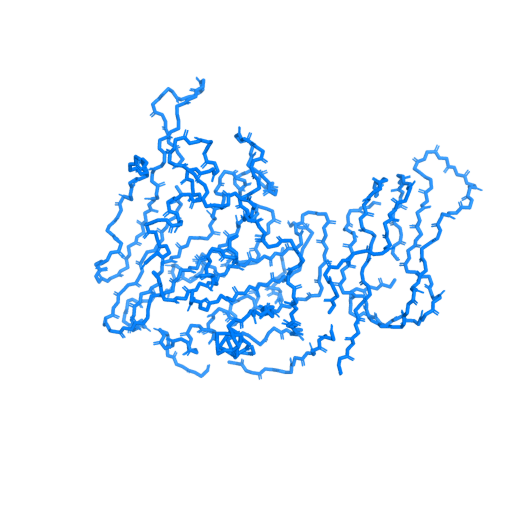38 ASP A CA 1
ATOM 1099 C C . ASP A 1 139 ? 33.948 1.043 4.380 1.00 24.91 138 ASP A C 1
ATOM 1100 O O . ASP A 1 139 ? 33.146 1.755 3.719 1.00 23.60 138 ASP A O 1
ATOM 1105 N N . VAL A 1 140 ? 33.971 1.010 5.706 1.00 22.30 139 VAL A N 1
ATOM 1106 C CA . VAL A 1 140 ? 32.992 1.744 6.518 1.00 19.81 139 VAL A CA 1
ATOM 1107 C C . VAL A 1 140 ? 33.687 2.340 7.719 1.00 20.25 139 VAL A C 1
ATOM 1108 O O . VAL A 1 140 ? 34.802 1.919 8.089 1.00 23.08 139 VAL A O 1
ATOM 1112 N N . ALA A 1 141 ? 33.072 3.350 8.316 1.00 21.89 140 ALA A N 1
ATOM 1113 C CA . ALA A 1 141 ? 33.610 3.990 9.528 1.00 22.29 140 ALA A CA 1
ATOM 1114 C C . ALA A 1 141 ? 32.496 4.226 10.550 1.00 21.65 140 ALA A C 1
ATOM 1115 O O . ALA A 1 141 ? 31.382 4.577 10.188 1.00 19.90 140 ALA A O 1
ATOM 1117 N N . VAL A 1 142 ? 32.841 4.068 11.823 1.00 22.80 141 VAL A N 1
ATOM 1118 C CA . VAL A 1 142 ? 31.980 4.418 12.955 1.00 20.64 141 VAL A CA 1
ATOM 1119 C C . VAL A 1 142 ? 32.758 5.348 13.852 1.00 21.86 141 VAL A C 1
ATOM 1120 O O . VAL A 1 142 ? 33.833 4.986 14.333 1.00 23.66 141 VAL A O 1
ATOM 1124 N N . ASP A 1 143 ? 32.250 6.578 13.988 1.00 21.82 142 ASP A N 1
ATOM 1125 C CA . ASP A 1 143 ? 32.876 7.640 14.763 1.00 21.05 142 ASP A CA 1
ATOM 1126 C C . ASP A 1 143 ? 31.924 8.155 15.853 1.00 22.07 142 ASP A C 1
ATOM 1127 O O . ASP A 1 143 ? 30.944 8.834 15.559 1.00 23.29 142 ASP A O 1
ATOM 1132 N N . PHE A 1 144 ? 32.251 7.848 17.105 1.00 21.96 143 PHE A N 1
ATOM 1133 C CA . PHE A 1 144 ? 31.400 8.134 18.258 1.00 21.56 143 PHE A CA 1
ATOM 1134 C C . PHE A 1 144 ? 31.630 9.548 18.737 1.00 21.11 143 PHE A C 1
ATOM 1135 O O . PHE A 1 144 ? 32.779 9.981 18.868 1.00 22.56 143 PHE A O 1
ATOM 1143 N N . HIS A 1 145 ? 30.539 10.257 18.980 1.00 21.36 144 HIS A N 1
ATOM 1144 C CA . HIS A 1 145 ? 30.563 11.512 19.698 1.00 20.07 144 HIS A CA 1
ATOM 1145 C C . HIS A 1 145 ? 29.547 11.544 20.824 1.00 22.04 144 HIS A C 1
ATOM 1146 O O . HIS A 1 145 ? 28.589 10.783 20.843 1.00 23.74 144 HIS A O 1
ATOM 1153 N N . SER A 1 146 ? 29.809 12.450 21.758 1.00 21.24 145 SER A N 1
ATOM 1154 C CA . SER A 1 146 ? 28.900 12.832 22.844 1.00 23.52 145 SER A CA 1
ATOM 1155 C C . SER A 1 146 ? 29.072 14.350 23.036 1.00 24.04 145 SER A C 1
ATOM 1156 O O . SER A 1 146 ? 29.889 14.971 22.347 1.00 21.97 145 SER A O 1
ATOM 1159 N N . GLY A 1 147 ? 28.277 14.957 23.911 1.00 22.06 146 GLY A N 1
ATOM 1160 C CA . GLY A 1 147 ? 28.308 16.399 24.064 1.00 21.92 146 GLY A CA 1
ATOM 1161 C C . GLY A 1 147 ? 29.610 17.007 24.545 1.00 21.38 146 GLY A C 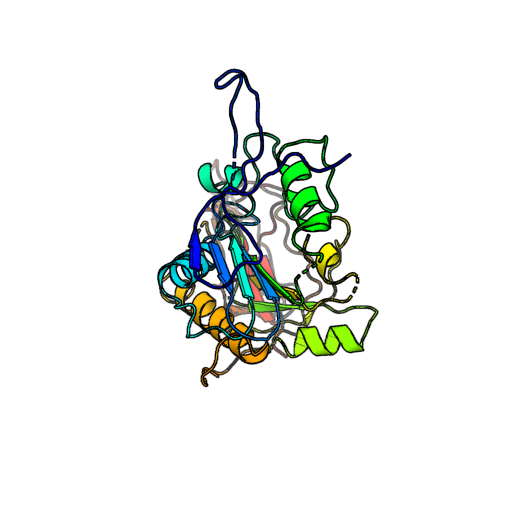1
ATOM 1162 O O . GLY A 1 147 ? 29.942 18.129 24.181 1.00 21.23 146 GLY A O 1
ATOM 1163 N N . GLY A 1 148 ? 30.354 16.270 25.352 1.00 19.36 147 GLY A N 1
ATOM 1164 C CA . GLY A 1 148 ? 31.538 16.810 25.996 1.00 21.71 147 GLY A CA 1
ATOM 1165 C C . GLY A 1 148 ? 31.152 17.508 27.294 1.00 19.83 147 GLY A C 1
ATOM 1166 O O . GLY A 1 148 ? 29.980 17.510 27.674 1.00 19.08 147 GLY A O 1
ATOM 1167 N N . LYS A 1 149 ? 32.128 18.159 27.933 1.00 18.95 148 LYS A N 1
ATOM 1168 C CA . LYS A 1 149 ? 31.926 18.787 29.246 1.00 21.55 148 LYS A CA 1
ATOM 1169 C C . LYS A 1 149 ? 30.865 19.898 29.260 1.00 18.85 148 LYS A C 1
ATOM 1170 O O . LYS A 1 149 ? 30.291 20.190 30.286 1.00 20.86 148 LYS A O 1
ATOM 1176 N N . THR A 1 150 ? 30.610 20.509 28.118 1.00 19.85 149 THR A N 1
ATOM 1177 C CA . THR A 1 150 ? 29.781 21.690 28.071 1.00 20.26 149 THR A CA 1
ATOM 1178 C C . THR A 1 150 ? 28.380 21.456 27.506 1.00 17.49 149 THR A C 1
ATOM 1179 O O . THR A 1 150 ? 27.554 22.369 27.552 1.00 18.82 149 THR A O 1
ATOM 1183 N N . LEU A 1 151 ? 28.080 20.236 27.040 1.00 21.26 150 LEU A N 1
ATOM 1184 C CA . LEU A 1 151 ? 26.804 19.970 26.356 1.00 21.64 150 LEU A CA 1
ATOM 1185 C C . LEU A 1 151 ? 26.270 18.580 26.695 1.00 21.95 150 LEU A C 1
ATOM 1186 O O . LEU A 1 151 ? 27.032 17.637 26.969 1.00 23.79 150 LEU A O 1
ATOM 1191 N N . ASP A 1 152 ? 24.954 18.441 26.619 1.00 22.28 151 ASP A N 1
ATOM 1192 C CA . ASP A 1 152 ? 24.310 17.121 26.802 1.00 22.45 151 ASP A CA 1
ATOM 1193 C C . ASP A 1 152 ? 23.221 16.991 25.770 1.00 22.58 151 ASP A C 1
ATOM 1194 O O . ASP A 1 152 ? 22.580 17.964 25.441 1.00 26.26 151 ASP A O 1
ATOM 1199 N N . PHE A 1 153 ? 23.077 15.796 25.213 1.00 23.65 152 PHE A N 1
ATOM 1200 C CA . PHE A 1 153 ? 22.142 15.505 24.145 1.00 25.01 152 PHE A CA 1
ATOM 1201 C C . PHE A 1 153 ? 21.310 14.288 24.503 1.00 23.40 152 PHE A C 1
ATOM 1202 O O . PHE A 1 153 ? 21.791 13.392 25.194 1.00 22.66 152 PHE A O 1
ATOM 1210 N N . VAL A 1 154 ? 20.077 14.216 23.993 1.00 24.79 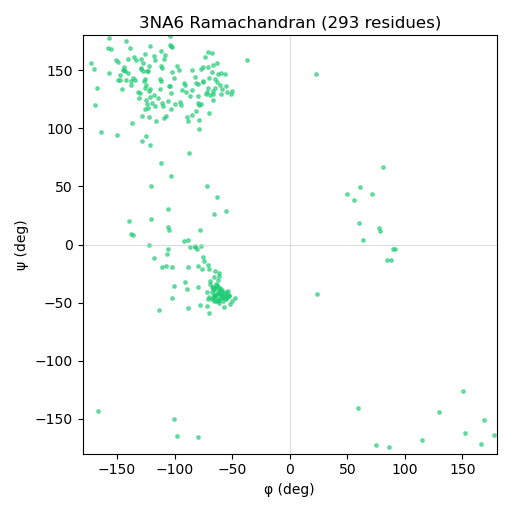153 VAL A N 1
ATOM 1211 C CA . VAL A 1 154 ? 19.380 12.939 23.977 1.00 23.60 153 VAL A CA 1
ATOM 1212 C C . VAL A 1 154 ? 20.243 11.984 23.141 1.00 24.33 153 VAL A C 1
ATOM 1213 O O . VAL A 1 154 ? 20.904 12.429 22.201 1.00 22.52 153 VAL A O 1
ATOM 1217 N N . PRO A 1 155 ? 20.244 10.667 23.472 1.00 22.17 154 PRO A N 1
ATOM 1218 C CA . PRO A 1 155 ? 21.196 9.789 22.778 1.00 21.33 154 PRO A CA 1
ATOM 1219 C C . PRO A 1 155 ? 20.729 9.400 21.398 1.00 21.78 154 PRO A C 1
ATOM 1220 O O . PRO A 1 155 ? 19.767 8.635 21.281 1.00 23.29 154 PRO A O 1
ATOM 1224 N N . PHE A 1 156 ? 21.363 9.962 20.355 1.00 22.95 155 PHE A N 1
ATOM 1225 C CA . PHE A 1 156 ? 20.974 9.628 18.971 1.00 25.58 155 PHE A CA 1
ATOM 1226 C C . PHE A 1 156 ? 22.092 9.050 18.103 1.00 24.74 155 PHE A C 1
ATOM 1227 O O . PHE A 1 156 ? 23.285 9.278 18.333 1.00 23.03 155 PHE A O 1
ATOM 1235 N N . ALA A 1 157 ? 21.688 8.264 17.117 1.00 26.19 156 ALA A N 1
ATOM 1236 C CA . ALA A 1 157 ? 22.560 7.947 15.975 1.00 25.71 156 ALA A CA 1
ATOM 1237 C C . ALA A 1 157 ? 22.114 8.858 14.826 1.00 27.18 156 ALA A C 1
ATOM 1238 O O . ALA A 1 157 ? 20.897 9.115 14.674 1.00 27.38 156 ALA A O 1
ATOM 1240 N N . ALA A 1 158 ? 23.076 9.325 14.022 1.00 25.12 157 ALA A N 1
ATOM 1241 C CA . ALA A 1 158 ? 22.819 10.275 12.945 1.00 25.43 157 ALA A CA 1
ATOM 1242 C C . ALA A 1 158 ? 23.353 9.779 11.607 1.00 26.73 157 ALA A C 1
ATOM 1243 O O . ALA A 1 158 ? 24.431 9.190 11.546 1.00 28.55 157 ALA A O 1
ATOM 1245 N N . ALA A 1 159 ? 22.568 10.031 10.563 1.00 27.85 158 ALA A N 1
ATOM 1246 C CA . ALA A 1 159 ? 22.925 9.801 9.156 1.00 28.95 158 ALA A CA 1
ATOM 1247 C C . ALA A 1 159 ? 22.771 11.132 8.408 1.00 32.02 158 ALA A C 1
ATOM 1248 O O . ALA A 1 159 ? 21.869 11.944 8.744 1.00 30.40 158 ALA A O 1
ATOM 1250 N N . HIS A 1 160 ? 23.579 11.332 7.367 1.00 27.68 159 HIS A N 1
ATOM 1251 C CA . HIS A 1 160 ? 23.619 12.610 6.690 1.00 26.94 159 HIS A CA 1
ATOM 1252 C C . HIS A 1 160 ? 22.864 12.633 5.371 1.00 29.50 159 HIS A C 1
ATOM 1253 O O . HIS A 1 160 ? 22.743 11.626 4.681 1.00 29.14 159 HIS A O 1
ATOM 1260 N N . ILE A 1 161 ? 22.332 13.812 5.066 1.00 28.74 160 ILE A N 1
ATOM 1261 C CA . ILE A 1 161 ? 21.785 14.121 3.777 1.00 27.48 160 ILE A CA 1
ATOM 1262 C C . ILE A 1 161 ? 22.985 14.429 2.909 1.00 28.43 160 ILE A C 1
ATOM 1263 O O . ILE A 1 161 ? 23.798 15.324 3.233 1.00 26.94 160 ILE A O 1
ATOM 1268 N N . LEU A 1 162 ? 23.110 13.659 1.826 1.00 29.28 161 LEU A N 1
ATOM 1269 C CA . LEU A 1 162 ? 24.243 13.733 0.919 1.00 27.43 161 LEU A CA 1
ATOM 1270 C C . LEU A 1 162 ? 23.730 13.916 -0.506 1.00 28.62 161 LEU A C 1
ATOM 1271 O O . LEU A 1 162 ? 22.598 13.508 -0.860 1.00 24.45 161 LEU A O 1
ATOM 1276 N N . GLU A 1 163 ? 24.594 14.479 -1.337 1.00 28.04 162 GLU A N 1
ATOM 1277 C CA . GLU A 1 163 ? 24.340 14.540 -2.778 1.00 31.17 162 GLU A CA 1
ATOM 1278 C C . GLU A 1 163 ? 24.221 13.164 -3.416 1.00 30.47 162 GLU A C 1
ATOM 1279 O O . GLU A 1 163 ? 23.411 12.984 -4.314 1.00 29.12 162 GLU A O 1
ATOM 1285 N N . ASP A 1 164 ? 25.062 12.210 -3.009 1.00 28.08 163 ASP A N 1
ATOM 1286 C CA . ASP A 1 164 ? 24.943 10.820 -3.504 1.00 26.26 163 ASP A CA 1
ATOM 1287 C C . ASP A 1 164 ? 23.804 10.120 -2.743 1.00 27.19 163 ASP A C 1
ATOM 1288 O O . ASP A 1 164 ? 24.001 9.664 -1.603 1.00 24.84 163 ASP A O 1
ATOM 1293 N N . LYS A 1 165 ? 22.625 10.043 -3.367 1.00 28.60 164 LYS A N 1
ATOM 1294 C CA . LYS A 1 165 ? 21.424 9.505 -2.694 1.00 27.61 164 LYS A CA 1
ATOM 1295 C C . LYS A 1 165 ? 21.487 8.003 -2.459 1.00 28.54 164 LYS A C 1
ATOM 1296 O O . LYS A 1 165 ? 20.795 7.475 -1.592 1.00 27.22 164 LYS A O 1
ATOM 1302 N N . VAL A 1 166 ? 22.319 7.302 -3.218 1.00 26.56 165 VAL A N 1
ATOM 1303 C CA . VAL A 1 166 ? 22.515 5.871 -2.991 1.00 24.36 165 VAL A CA 1
ATOM 1304 C C . VAL A 1 166 ? 23.303 5.674 -1.674 1.00 24.81 165 VAL A C 1
ATOM 1305 O O . VAL A 1 166 ? 22.921 4.860 -0.833 1.00 23.75 165 VAL A O 1
ATOM 1309 N N . LEU A 1 167 ? 24.380 6.439 -1.494 1.00 24.35 166 LEU A N 1
ATOM 1310 C CA . LEU A 1 167 ? 25.152 6.411 -0.259 1.00 23.64 166 LEU A CA 1
ATOM 1311 C C . LEU A 1 167 ? 24.305 6.926 0.919 1.00 25.57 166 LEU A C 1
ATOM 1312 O O . LEU A 1 167 ? 24.397 6.409 2.022 1.00 22.95 166 LEU A O 1
ATOM 1317 N N . GLN A 1 168 ? 23.477 7.940 0.659 1.00 24.29 167 GLN A N 1
ATOM 1318 C CA . GLN A 1 168 ? 22.615 8.492 1.681 1.00 25.46 167 GLN A CA 1
ATOM 1319 C C . GLN A 1 168 ? 21.723 7.396 2.238 1.00 26.12 167 GLN A C 1
ATOM 1320 O O . GLN A 1 168 ? 21.560 7.275 3.446 1.00 24.14 167 GLN A O 1
ATOM 1326 N N . ASP A 1 169 ? 21.150 6.583 1.353 1.00 26.74 168 ASP A N 1
ATOM 1327 C CA . ASP A 1 169 ? 20.300 5.509 1.791 1.00 25.92 168 ASP A CA 1
ATOM 1328 C C . ASP A 1 169 ? 21.100 4.460 2.560 1.00 24.53 168 ASP A C 1
ATOM 1329 O O . ASP A 1 169 ? 20.572 3.862 3.485 1.00 24.25 168 ASP A O 1
ATOM 1334 N N . ALA A 1 170 ? 22.337 4.202 2.149 1.00 23.49 169 ALA A N 1
ATOM 1335 C CA . ALA A 1 170 ? 23.180 3.220 2.829 1.00 25.24 169 ALA A CA 1
ATOM 1336 C C . ALA A 1 170 ? 23.508 3.700 4.246 1.00 25.32 169 ALA A C 1
ATOM 1337 O O . ALA A 1 170 ? 23.417 2.933 5.223 1.00 23.11 169 ALA A O 1
ATOM 1339 N N . CYS A 1 171 ? 23.880 4.976 4.354 1.00 26.82 170 CYS A N 1
ATOM 1340 C CA . CYS A 1 171 ? 24.121 5.591 5.659 1.00 26.94 170 CYS A CA 1
ATOM 1341 C C . CYS A 1 171 ? 22.879 5.561 6.551 1.00 25.53 170 CYS A C 1
ATOM 1342 O O . CYS A 1 171 ? 22.974 5.265 7.732 1.00 23.75 170 CYS A O 1
ATOM 1345 N N . PHE A 1 172 ? 21.720 5.860 5.978 1.00 26.79 171 PHE A N 1
ATOM 1346 C CA . PHE A 1 172 ? 20.452 5.820 6.725 1.00 25.34 171 PHE A CA 1
ATOM 1347 C C . PHE A 1 172 ? 20.165 4.412 7.298 1.00 26.54 171 PHE A C 1
ATOM 1348 O O . PHE A 1 172 ? 19.756 4.250 8.471 1.00 25.87 171 PHE A O 1
ATOM 1356 N N . ALA A 1 173 ? 20.365 3.400 6.465 1.00 26.55 172 ALA A N 1
ATOM 1357 C CA . ALA A 1 173 ? 20.161 2.010 6.871 1.00 25.97 172 ALA A CA 1
ATOM 1358 C C . ALA A 1 173 ? 21.111 1.637 8.009 1.00 25.05 172 ALA A C 1
ATOM 1359 O O . ALA A 1 173 ? 20.701 0.969 8.975 1.00 23.27 172 ALA A O 1
ATOM 1361 N N . ALA A 1 174 ? 22.371 2.076 7.925 1.00 25.30 173 ALA A N 1
ATOM 1362 C CA . ALA A 1 174 ? 23.356 1.759 8.988 1.00 23.35 173 ALA A CA 1
ATOM 1363 C C . ALA A 1 174 ? 22.966 2.448 10.328 1.00 23.36 173 ALA A C 1
ATOM 1364 O O . ALA A 1 174 ? 23.165 1.898 11.423 1.00 22.60 173 ALA A O 1
ATOM 1374 N N . GLN A 1 176 ? 19.791 3.315 11.223 1.00 24.88 175 GLN A N 1
ATOM 1375 C CA . GLN A 1 176 ? 18.696 2.520 11.755 1.00 25.43 175 GLN A CA 1
ATOM 1376 C C . GLN A 1 176 ? 19.166 1.254 12.469 1.00 27.52 175 GLN A C 1
ATOM 1377 O O . GLN A 1 176 ? 18.600 0.917 13.516 1.00 26.47 175 GLN A O 1
ATOM 1383 N N . ALA A 1 177 ? 20.142 0.534 11.896 1.00 24.67 176 ALA A N 1
ATOM 1384 C CA . ALA A 1 177 ? 20.658 -0.675 12.547 1.00 26.09 176 ALA A CA 1
ATOM 1385 C C . ALA A 1 177 ? 21.235 -0.343 13.928 1.00 24.98 176 ALA A C 1
ATOM 1386 O O . ALA A 1 177 ? 21.076 -1.123 14.853 1.00 23.67 176 ALA A O 1
ATOM 1388 N N . PHE A 1 178 ? 21.941 0.787 14.037 1.00 23.79 177 PHE A N 1
ATOM 1389 C CA . PHE A 1 178 ? 22.531 1.213 15.328 1.00 24.96 177 PHE A CA 1
ATOM 1390 C C . PHE A 1 178 ? 21.454 1.225 16.398 1.00 23.49 177 PHE A C 1
ATOM 1391 O O . PHE A 1 178 ? 21.667 0.750 17.515 1.00 24.44 177 PHE A O 1
ATOM 1399 N N . ASN A 1 179 ? 20.288 1.751 16.027 1.00 24.37 178 ASN A N 1
ATOM 1400 C CA . ASN A 1 179 ? 19.072 1.662 16.831 1.00 23.99 178 ASN A CA 1
ATOM 1401 C C . ASN A 1 179 ? 19.210 2.327 18.207 1.00 23.99 178 ASN A C 1
ATOM 1402 O O . ASN A 1 179 ? 18.872 1.753 19.268 1.00 20.98 178 ASN A O 1
ATOM 1407 N N . ALA A 1 180 ? 19.703 3.559 18.184 1.00 24.67 179 ALA A N 1
ATOM 1408 C CA . ALA A 1 180 ? 19.803 4.356 19.413 1.00 24.72 179 ALA A CA 1
ATOM 1409 C C . ALA A 1 180 ? 18.381 4.740 19.813 1.00 24.19 179 ALA A C 1
ATOM 1410 O O . ALA A 1 180 ? 17.434 4.575 19.023 1.00 24.18 179 ALA A O 1
ATOM 1412 N N . PRO A 1 181 ? 18.202 5.214 21.041 1.00 24.59 180 PRO A N 1
ATOM 1413 C CA . PRO A 1 181 ? 16.830 5.557 21.440 1.00 25.26 180 PRO A CA 1
ATOM 1414 C C . PRO A 1 181 ? 16.259 6.713 20.625 1.00 26.61 180 PRO A C 1
ATOM 1415 O O . PRO A 1 181 ? 15.048 6.846 20.537 1.00 27.78 180 PRO A O 1
ATOM 1419 N N . TYR A 1 182 ? 17.118 7.544 20.040 1.00 25.78 181 TYR A N 1
ATOM 1420 C CA . TYR A 1 182 ? 16.677 8.547 19.065 1.00 24.02 181 TYR A CA 1
ATOM 1421 C C . TYR A 1 182 ? 17.439 8.354 17.752 1.00 26.32 181 TYR A C 1
ATOM 1422 O O . TYR A 1 182 ? 18.577 7.885 17.743 1.00 24.11 181 TYR A O 1
ATOM 1431 N N . SER A 1 183 ? 16.767 8.696 16.664 1.00 25.46 182 SER A N 1
ATOM 1432 C CA . SER A 1 183 ? 17.282 8.560 15.301 1.00 28.04 182 SER A CA 1
ATOM 1433 C C . SER A 1 183 ? 17.123 9.886 14.589 1.00 27.52 182 SER A C 1
ATOM 1434 O O . SER A 1 183 ? 16.077 10.532 14.717 1.00 29.52 182 SER A O 1
ATOM 1437 N N A VAL A 1 184 ? 18.165 10.276 13.858 0.50 27.79 183 VAL A N 1
ATOM 1438 N N B VAL A 1 184 ? 18.140 10.316 13.852 0.50 26.58 183 VAL A N 1
ATOM 1439 C CA A VAL A 1 184 ? 18.192 11.520 13.089 0.50 30.02 183 VAL A CA 1
ATOM 1440 C CA B VAL A 1 184 ? 18.042 11.555 13.070 0.50 27.84 183 VAL A CA 1
ATOM 1441 C C A VAL A 1 184 ? 18.799 11.320 11.705 0.50 29.41 183 VAL A C 1
ATOM 1442 C C B VAL A 1 184 ? 18.855 11.502 11.779 0.50 27.87 183 VAL A C 1
ATOM 1443 O O A VAL A 1 184 ? 19.740 10.547 11.545 0.50 29.99 183 VAL A O 1
ATOM 1444 O O B VAL A 1 184 ? 19.999 11.055 11.769 0.50 26.37 183 VAL A O 1
ATOM 1451 N N . GLN A 1 185 ? 18.261 12.024 10.717 1.00 29.89 184 GLN A N 1
ATOM 1452 C CA . GLN A 1 185 ? 18.925 12.212 9.434 1.00 29.86 184 GLN A CA 1
ATOM 1453 C C . GLN A 1 185 ? 18.913 13.719 9.173 1.00 32.82 184 GLN A C 1
ATOM 1454 O O . GLN A 1 185 ? 17.833 14.329 9.132 1.00 34.90 184 GLN A O 1
ATOM 1460 N N . LEU A 1 186 ? 20.093 14.298 8.952 1.00 32.59 185 LEU A N 1
ATOM 1461 C CA . LEU A 1 186 ? 20.247 15.748 8.855 1.00 33.61 185 LEU A CA 1
ATOM 1462 C C . LEU A 1 186 ? 21.314 16.159 7.832 1.00 34.70 185 LEU A C 1
ATOM 1463 O O . LEU A 1 186 ? 22.299 15.454 7.627 1.00 30.78 185 LEU A O 1
ATOM 1468 N N . LEU A 1 187 ? 21.122 17.328 7.237 1.00 36.26 186 LEU A N 1
ATOM 1469 C CA . LEU A 1 187 ? 22.127 17.959 6.411 1.00 36.52 186 LEU A CA 1
ATOM 1470 C C . LEU A 1 187 ? 23.125 18.622 7.327 1.00 38.76 186 LEU A C 1
ATOM 1471 O O . LEU A 1 187 ? 22.741 19.361 8.193 1.00 37.49 186 LEU A O 1
ATOM 1476 N N . GLU A 1 188 ? 24.407 18.338 7.149 1.00 40.57 187 GLU A N 1
ATOM 1477 C CA . GLU A 1 188 ? 25.463 18.962 7.926 1.00 43.79 187 GLU A CA 1
ATOM 1478 C C . GLU A 1 188 ? 25.766 20.329 7.324 1.00 47.34 187 GLU A C 1
ATOM 1479 O O . GLU A 1 188 ? 26.214 20.412 6.190 1.00 48.97 187 GLU A O 1
ATOM 1485 N N . ILE A 1 189 ? 25.498 21.385 8.093 1.00 52.51 188 ILE A N 1
ATOM 1486 C CA . ILE A 1 189 ? 25.730 22.776 7.680 1.00 54.95 188 ILE A CA 1
ATOM 1487 C C . ILE A 1 189 ? 27.235 23.019 7.454 1.00 55.58 188 ILE A C 1
ATOM 1488 O O . ILE A 1 189 ? 27.647 23.511 6.401 1.00 58.09 188 ILE A O 1
ATOM 1490 N N . ASP A 1 190 ? 28.042 22.581 8.417 1.00 54.57 189 ASP A N 1
ATOM 1491 C CA . ASP A 1 190 ? 29.479 22.889 8.483 1.00 55.75 189 ASP A CA 1
ATOM 1492 C C . ASP A 1 190 ? 30.408 21.740 8.034 1.00 52.85 189 ASP A C 1
ATOM 1493 O O . ASP A 1 190 ? 31.281 21.311 8.793 1.00 50.95 189 ASP A O 1
ATOM 1498 N N . SER A 1 191 ? 30.263 21.272 6.798 1.00 49.83 190 SER A N 1
ATOM 1499 C CA . SER A 1 191 ? 30.918 20.018 6.402 1.00 48.61 190 SER A CA 1
ATOM 1500 C C . SER A 1 191 ? 32.417 20.115 6.139 1.00 44.83 190 SER A C 1
ATOM 1501 O O . SER A 1 191 ? 33.076 19.091 6.186 1.00 39.35 190 SER A O 1
ATOM 1504 N N . GLU A 1 192 ? 32.946 21.313 5.857 1.00 44.95 191 GLU A N 1
ATOM 1505 C CA . GLU A 1 192 ? 34.372 21.464 5.471 1.00 44.12 191 GLU A CA 1
ATOM 1506 C C . GLU A 1 192 ? 35.318 21.118 6.632 1.00 38.79 191 GLU A C 1
ATOM 1507 O O . GLU A 1 192 ? 35.145 21.576 7.756 1.00 39.98 191 GLU A O 1
ATOM 1511 N N . GLY A 1 193 ? 36.289 20.253 6.344 1.00 35.34 192 GLY A N 1
ATOM 1512 C CA . GLY A 1 193 ? 37.270 19.804 7.328 1.00 32.75 192 GLY A CA 1
ATOM 1513 C C . GLY A 1 193 ? 36.859 18.700 8.294 1.00 31.69 192 GLY A C 1
ATOM 1514 O O . GLY A 1 193 ? 37.673 18.241 9.079 1.00 28.48 192 GLY A O 1
ATOM 1523 N N . TYR A 1 195 ? 35.728 15.004 9.749 1.00 24.22 194 TYR A N 1
ATOM 1524 C CA . TYR A 1 195 ? 35.965 13.595 9.579 1.00 24.38 194 TYR A CA 1
ATOM 1525 C C . TYR A 1 195 ? 34.836 12.949 8.801 1.00 24.22 194 TYR A C 1
ATOM 1526 O O . TYR A 1 195 ? 35.091 12.206 7.879 1.00 25.24 194 TYR A O 1
ATOM 1535 N N . ASP A 1 196 ? 33.598 13.252 9.159 1.00 24.47 195 ASP A N 1
ATOM 1536 C CA . ASP A 1 196 ? 32.451 12.673 8.465 1.00 27.05 195 ASP A CA 1
ATOM 1537 C C . ASP A 1 196 ? 32.542 12.915 6.966 1.00 26.54 195 ASP A C 1
ATOM 1538 O O . ASP A 1 196 ? 32.269 12.021 6.176 1.00 28.48 195 ASP A O 1
ATOM 1543 N N . THR A 1 197 ? 32.899 14.134 6.585 1.00 27.07 196 THR A N 1
ATOM 1544 C CA . THR A 1 197 ? 33.072 14.476 5.165 1.00 28.04 196 THR A CA 1
ATOM 1545 C C . THR A 1 197 ? 34.196 13.664 4.499 1.00 26.38 196 THR A C 1
ATOM 1546 O O . THR A 1 197 ? 34.042 13.178 3.386 1.00 24.98 196 THR A O 1
ATOM 1550 N N . ALA A 1 198 ? 35.307 13.483 5.198 1.00 24.57 197 ALA A N 1
ATOM 1551 C CA . ALA A 1 198 ? 36.416 12.687 4.697 1.00 24.34 197 ALA A CA 1
ATOM 1552 C C . ALA A 1 198 ? 35.945 11.270 4.310 1.00 26.16 197 ALA A C 1
ATOM 1553 O O . ALA A 1 198 ? 36.327 10.747 3.262 1.00 24.45 197 ALA A O 1
ATOM 1555 N N . VAL A 1 199 ? 35.108 10.674 5.155 1.00 21.51 198 VAL A N 1
ATOM 1556 C CA . VAL A 1 199 ? 34.590 9.329 4.898 1.00 21.31 198 VAL A CA 1
ATOM 1557 C C . VAL A 1 199 ? 33.578 9.328 3.756 1.00 23.27 198 VAL A C 1
ATOM 1558 O O . VAL A 1 199 ? 33.734 8.603 2.772 1.00 26.28 198 VAL A O 1
ATOM 1562 N N . GLU A 1 200 ? 32.583 10.182 3.872 1.00 22.76 199 GLU A N 1
ATOM 1563 C CA . GLU A 1 200 ? 31.475 10.215 2.951 1.00 25.50 199 GLU A CA 1
ATOM 1564 C C . GLU A 1 200 ? 31.873 10.607 1.528 1.00 23.27 199 GLU A C 1
ATOM 1565 O O . GLU A 1 200 ? 31.343 10.068 0.550 1.00 23.36 199 GLU A O 1
ATOM 1571 N N . GLU A 1 201 ? 32.810 11.529 1.386 1.00 24.25 200 GLU A N 1
ATOM 1572 C CA . GLU A 1 201 ? 33.192 11.941 0.036 1.00 24.42 200 GLU A CA 1
ATOM 1573 C C . GLU A 1 201 ? 33.990 10.880 -0.711 1.00 23.48 200 GLU A C 1
ATOM 1574 O O . GLU A 1 201 ? 34.107 10.956 -1.946 1.00 21.95 200 GLU A O 1
ATOM 1588 N N . GLY A 1 203 ? 32.855 7.945 -0.812 1.00 25.35 202 GLY A N 1
ATOM 1589 C CA . GLY A 1 203 ? 31.817 6.984 -1.189 1.00 24.73 202 GLY A CA 1
ATOM 1590 C C . GLY A 1 203 ? 31.555 5.932 -0.144 1.00 24.93 202 GLY A C 1
ATOM 1591 O O . GLY A 1 203 ? 30.977 4.904 -0.466 1.00 23.62 202 GLY A O 1
ATOM 1592 N N . LYS A 1 204 ? 31.939 6.208 1.116 1.00 23.72 203 LYS A N 1
ATOM 1593 C CA . LYS A 1 204 ? 31.876 5.219 2.197 1.00 21.10 203 LYS A CA 1
ATOM 1594 C C . LYS A 1 204 ? 30.849 5.546 3.268 1.00 22.81 203 LYS A C 1
ATOM 1595 O O . LYS A 1 204 ? 30.618 6.709 3.604 1.00 24.17 203 LYS A O 1
ATOM 1601 N N . VAL A 1 205 ? 30.196 4.501 3.779 1.00 24.01 204 VAL A N 1
ATOM 1602 C CA . VAL A 1 205 ? 29.217 4.638 4.844 1.00 22.45 204 VAL A CA 1
ATOM 1603 C C . VAL A 1 205 ? 29.880 5.097 6.137 1.00 23.92 204 VAL A C 1
ATOM 1604 O O . VAL A 1 205 ? 30.930 4.571 6.552 1.00 23.10 204 VAL A O 1
ATOM 1608 N N . LEU A 1 206 ? 29.270 6.103 6.749 1.00 22.69 205 LEU A N 1
ATOM 1609 C CA . LEU A 1 206 ? 29.701 6.633 8.010 1.00 23.49 205 LEU A CA 1
ATOM 1610 C C . LEU A 1 206 ? 28.535 6.497 8.995 1.00 27.48 205 LEU A C 1
ATOM 1611 O O . LEU A 1 206 ? 27.399 6.833 8.652 1.00 26.27 205 LEU A O 1
ATOM 1616 N N . VAL A 1 207 ? 28.835 6.007 10.201 1.00 26.56 206 VAL A N 1
ATOM 1617 C CA . VAL A 1 207 ? 27.871 5.934 11.315 1.00 26.54 206 VAL A CA 1
ATOM 1618 C C . VAL A 1 207 ? 28.395 6.880 12.382 1.00 24.60 206 VAL A C 1
ATOM 1619 O O . VAL A 1 207 ? 29.585 6.847 12.734 1.00 19.73 206 VAL A O 1
ATOM 1623 N N . THR A 1 208 ? 27.559 7.799 12.825 1.00 24.76 207 THR A N 1
ATOM 1624 C CA . THR A 1 208 ? 27.967 8.748 13.840 1.00 25.08 207 THR A CA 1
ATOM 1625 C C . THR A 1 208 ? 26.881 8.882 14.896 1.00 25.12 207 THR A C 1
ATOM 1626 O O . THR A 1 208 ? 25.729 8.488 14.685 1.00 25.65 207 THR A O 1
ATOM 1630 N N . THR A 1 209 ? 27.271 9.397 16.054 1.00 26.34 208 THR A N 1
ATOM 1631 C CA . THR A 1 209 ? 26.371 9.526 17.188 1.00 26.02 208 THR A CA 1
ATOM 1632 C C . THR A 1 209 ? 26.502 10.846 17.972 1.00 27.39 208 THR A C 1
ATOM 1633 O O . THR A 1 209 ? 27.478 11.626 17.823 1.00 29.42 208 THR A O 1
ATOM 1637 N N . GLU A 1 210 ? 25.532 11.059 18.850 1.00 26.37 209 GLU A N 1
ATOM 1638 C CA . GLU A 1 210 ? 25.698 11.922 20.037 1.00 26.62 209 GLU A CA 1
ATOM 1639 C C . GLU A 1 210 ? 25.041 11.170 21.181 1.00 25.33 209 GLU A C 1
ATOM 1640 O O . GLU A 1 210 ? 23.828 11.109 21.218 1.00 22.84 209 GLU A O 1
ATOM 1646 N N . LEU A 1 211 ? 25.814 10.562 22.084 1.00 24.24 210 LEU A N 1
ATOM 1647 C CA . LEU A 1 211 ? 25.231 9.609 23.041 1.00 22.88 210 LEU A CA 1
ATOM 1648 C C . LEU A 1 211 ? 25.071 10.105 24.473 1.00 27.27 210 LEU A C 1
ATOM 1649 O O . LEU A 1 211 ? 24.737 9.322 25.357 1.00 32.28 210 LEU A O 1
ATOM 1654 N N . GLY A 1 212 ? 25.222 11.395 24.698 1.00 23.27 211 GLY A N 1
ATOM 1655 C CA . GLY A 1 212 ? 24.968 11.977 26.011 1.00 23.86 211 GLY A CA 1
ATOM 1656 C C . GLY A 1 212 ? 25.876 13.173 26.123 1.00 22.98 211 GLY A C 1
ATOM 1657 O O . GLY A 1 212 ? 25.900 14.033 25.228 1.00 20.09 211 GLY A O 1
ATOM 1658 N N . GLY A 1 213 ? 26.660 13.223 27.181 1.00 19.78 212 GLY A N 1
ATOM 1659 C CA . GLY A 1 213 ? 27.536 14.375 27.375 1.00 19.71 212 GLY A CA 1
ATOM 1660 C C . GLY A 1 213 ? 27.843 14.644 28.835 1.00 20.88 212 GLY A C 1
ATOM 1661 O O . GLY A 1 213 ? 27.686 13.768 29.677 1.00 20.56 212 GLY A O 1
ATOM 1662 N N . GLY A 1 214 ? 28.308 15.864 29.107 1.00 19.60 213 GLY A N 1
ATOM 1663 C CA . GLY A 1 214 ? 28.702 16.322 30.435 1.00 20.29 213 GLY A CA 1
ATOM 1664 C C . GLY A 1 214 ? 30.070 15.824 30.840 1.00 21.32 213 GLY A C 1
ATOM 1665 O O . GLY A 1 214 ? 30.459 15.939 32.010 1.00 22.49 213 GLY A O 1
ATOM 1666 N N . GLY A 1 215 ? 30.841 15.264 29.902 1.00 19.73 214 GLY A N 1
ATOM 1667 C CA . GLY A 1 215 ? 32.151 14.744 30.289 1.00 17.59 214 GLY A CA 1
ATOM 1668 C C . GLY A 1 215 ? 32.097 13.470 31.133 1.00 21.36 214 GLY A C 1
ATOM 1669 O O . GLY A 1 215 ? 33.008 13.193 31.903 1.00 19.30 214 GLY A O 1
ATOM 1678 N N . SER A 1 217 ? 29.871 9.311 31.390 1.00 23.00 216 SER A N 1
ATOM 1679 C CA . SER A 1 217 ? 28.915 8.392 30.839 1.00 20.94 216 SER A CA 1
ATOM 1680 C C . SER A 1 217 ? 28.286 7.515 31.919 1.00 22.98 216 SER A C 1
ATOM 1681 O O . SER A 1 217 ? 28.851 7.320 32.968 1.00 22.07 216 SER A O 1
ATOM 1684 N N . THR A 1 218 ? 27.115 6.968 31.597 1.00 24.76 217 THR A N 1
ATOM 1685 C CA . THR A 1 218 ? 26.313 6.146 32.486 1.00 24.78 217 THR A CA 1
ATOM 1686 C C . THR A 1 218 ? 26.306 4.711 31.951 1.00 25.29 217 THR A C 1
ATOM 1687 O O . THR A 1 218 ? 26.691 4.478 30.796 1.00 22.72 217 THR A O 1
ATOM 1691 N N . ALA A 1 219 ? 25.854 3.762 32.769 1.00 24.13 218 ALA A N 1
ATOM 1692 C CA . ALA A 1 219 ? 25.666 2.389 32.300 1.00 24.08 218 ALA A CA 1
ATOM 1693 C C . ALA A 1 219 ? 24.695 2.371 31.124 1.00 24.29 218 ALA A C 1
ATOM 1694 O O . ALA A 1 219 ? 24.907 1.636 30.152 1.00 23.87 218 ALA A O 1
ATOM 1696 N N A ARG A 1 220 ? 23.629 3.176 31.190 0.50 24.09 219 ARG A N 1
ATOM 1697 N N B ARG A 1 220 ? 23.657 3.192 31.225 0.50 24.34 219 ARG A N 1
ATOM 1698 C CA A ARG A 1 220 ? 22.651 3.231 30.079 0.50 24.68 219 ARG A CA 1
ATOM 1699 C CA B ARG A 1 220 ? 22.656 3.318 30.176 0.50 25.60 219 ARG A CA 1
ATOM 1700 C C A ARG A 1 220 ? 23.298 3.754 28.806 0.50 24.26 219 ARG A C 1
ATOM 1701 C C B ARG A 1 220 ? 23.267 3.778 28.853 0.50 24.72 219 ARG A C 1
ATOM 1702 O O A ARG A 1 220 ? 23.091 3.188 27.727 0.50 21.49 219 ARG A O 1
ATOM 1703 O O B ARG A 1 220 ? 23.012 3.187 27.801 0.50 22.42 219 ARG A O 1
ATOM 1718 N N . SER A 1 221 ? 24.084 4.825 28.916 1.00 24.01 220 SER A N 1
ATOM 1719 C CA . SER A 1 221 ? 24.671 5.427 27.704 1.00 23.29 220 SER A CA 1
ATOM 1720 C C . SER A 1 221 ? 25.795 4.544 27.141 1.00 23.07 220 SER A C 1
ATOM 1721 O O . SER A 1 221 ? 25.903 4.373 25.909 1.00 22.46 220 SER A O 1
ATOM 1724 N N . ASN A 1 222 ? 26.597 3.965 28.043 1.00 22.03 221 ASN A N 1
ATOM 1725 C CA . ASN A 1 222 ? 27.594 2.994 27.666 1.00 20.25 221 ASN A CA 1
ATOM 1726 C C . ASN A 1 222 ? 26.918 1.804 26.979 1.00 22.38 221 ASN A C 1
ATOM 1727 O O . ASN A 1 222 ? 27.438 1.294 25.963 1.00 22.15 221 ASN A O 1
ATOM 1732 N N . ALA A 1 223 ? 25.754 1.368 27.491 1.00 22.01 222 ALA A N 1
ATOM 1733 C CA . ALA A 1 223 ? 25.085 0.214 26.874 1.00 22.83 222 ALA A CA 1
ATOM 1734 C C . ALA A 1 223 ? 24.533 0.575 25.461 1.00 23.05 222 ALA A C 1
ATOM 1735 O O . ALA A 1 223 ? 24.546 -0.264 24.561 1.00 21.24 222 ALA A O 1
ATOM 1737 N N . ILE A 1 224 ? 24.084 1.821 25.271 1.00 23.67 223 ILE A N 1
ATOM 1738 C CA . ILE A 1 224 ? 23.616 2.292 23.961 1.00 24.92 223 ILE A CA 1
ATOM 1739 C C . ILE A 1 224 ? 24.756 2.189 22.936 1.00 24.52 223 ILE A C 1
ATOM 1740 O O . ILE A 1 224 ? 24.554 1.736 21.815 1.00 23.22 223 ILE A O 1
ATOM 1745 N N . ALA A 1 225 ? 25.955 2.585 23.346 1.00 25.05 224 ALA A N 1
ATOM 1746 C CA . ALA A 1 225 ? 27.135 2.535 22.485 1.00 25.21 224 ALA A CA 1
ATOM 1747 C C . ALA A 1 225 ? 27.517 1.106 22.112 1.00 25.73 224 ALA A C 1
ATOM 1748 O O . ALA A 1 225 ? 27.842 0.843 20.961 1.00 22.47 224 ALA A O 1
ATOM 1750 N N . LYS A 1 226 ? 27.493 0.194 23.086 1.00 25.67 225 LYS A N 1
ATOM 1751 C CA . LYS A 1 226 ? 27.863 -1.191 22.841 1.00 24.36 225 LYS A CA 1
ATOM 1752 C C . LYS A 1 226 ? 26.883 -1.923 21.895 1.00 24.71 225 LYS A C 1
ATOM 1753 O O . LYS A 1 226 ? 27.321 -2.691 20.999 1.00 22.28 225 LYS A O 1
ATOM 1759 N N . LYS A 1 227 ? 25.588 -1.716 22.122 1.00 23.08 226 LYS A N 1
ATOM 1760 C CA . LYS A 1 227 ? 24.545 -2.334 21.296 1.00 24.70 226 LYS A CA 1
ATOM 1761 C C . LYS A 1 227 ? 24.617 -1.782 19.869 1.00 24.54 226 LYS A C 1
ATOM 1762 O O . LYS A 1 227 ? 24.583 -2.531 18.884 1.00 21.54 226 LYS A O 1
ATOM 1768 N N . GLY A 1 228 ? 24.690 -0.468 19.776 1.00 24.35 227 GLY A N 1
ATOM 1769 C CA . GLY A 1 228 ? 24.779 0.210 18.486 1.00 26.93 227 GLY A CA 1
ATOM 1770 C C . GLY A 1 228 ? 25.993 -0.280 17.702 1.00 25.27 227 GLY A C 1
ATOM 1771 O O . GLY A 1 228 ? 25.870 -0.574 16.525 1.00 24.31 227 GLY A O 1
ATOM 1772 N N . LEU A 1 229 ? 27.139 -0.416 18.370 1.00 24.14 228 LEU A N 1
ATOM 1773 C CA . LEU A 1 229 ? 28.383 -0.888 17.747 1.00 23.89 228 LEU A CA 1
ATOM 1774 C C . LEU A 1 229 ? 28.255 -2.323 17.267 1.00 23.97 228 LEU A C 1
ATOM 1775 O O . LEU A 1 229 ? 28.573 -2.639 16.103 1.00 20.73 228 LEU A O 1
ATOM 1780 N N . ARG A 1 230 ? 27.742 -3.188 18.146 1.00 24.37 229 ARG A N 1
ATOM 1781 C CA . ARG A 1 230 ? 27.533 -4.566 17.781 1.00 24.93 229 ARG A CA 1
ATOM 1782 C C . ARG A 1 230 ? 26.523 -4.666 16.631 1.00 24.77 229 ARG A C 1
ATOM 1783 O O . ARG A 1 230 ? 26.787 -5.359 15.630 1.00 21.88 229 ARG A O 1
ATOM 1791 N N . ASN A 1 231 ? 25.389 -3.975 16.754 1.00 22.01 230 ASN A N 1
ATOM 1792 C CA . ASN A 1 231 ? 24.413 -3.935 15.672 1.00 22.16 230 ASN A CA 1
ATOM 1793 C C . ASN A 1 231 ? 24.997 -3.529 14.319 1.00 24.00 230 ASN A C 1
ATOM 1794 O O . ASN A 1 231 ? 24.743 -4.225 13.317 1.00 23.19 230 ASN A O 1
ATOM 1799 N N . VAL A 1 232 ? 25.735 -2.409 14.257 1.00 22.81 231 VAL A N 1
ATOM 1800 C CA . VAL A 1 232 ? 26.255 -1.977 12.951 1.00 23.02 231 VAL A CA 1
ATOM 1801 C C . VAL A 1 232 ? 27.302 -2.971 12.432 1.00 22.24 231 VAL A C 1
ATOM 1802 O O . VAL A 1 232 ? 27.368 -3.228 11.225 1.00 23.65 231 VAL A O 1
ATOM 1806 N N . LEU A 1 233 ? 28.108 -3.534 13.332 1.00 21.37 232 LEU A N 1
ATOM 1807 C CA . LEU A 1 233 ? 29.076 -4.546 12.913 1.00 23.38 232 LEU A CA 1
ATOM 1808 C C . LEU A 1 233 ? 28.415 -5.826 12.346 1.00 23.78 232 LEU A C 1
ATOM 1809 O O . LEU A 1 233 ? 28.964 -6.453 11.417 1.00 23.79 232 LEU A O 1
ATOM 1814 N N . ILE A 1 234 ? 27.253 -6.202 12.873 1.00 23.30 233 ILE A N 1
ATOM 1815 C CA . ILE A 1 234 ? 26.428 -7.272 12.270 1.00 24.67 233 ILE A CA 1
ATOM 1816 C C . ILE A 1 234 ? 25.874 -6.816 10.895 1.00 26.10 233 ILE A C 1
ATOM 1817 O O . ILE A 1 234 ? 25.950 -7.561 9.921 1.00 25.53 233 ILE A O 1
ATOM 1822 N N . HIS A 1 235 ? 25.325 -5.604 10.837 1.00 22.48 234 HIS A N 1
ATOM 1823 C CA . HIS A 1 235 ? 24.803 -5.007 9.594 1.00 24.19 234 HIS A CA 1
ATOM 1824 C C . HIS A 1 235 ? 25.876 -5.017 8.487 1.00 24.92 234 HIS A C 1
ATOM 1825 O O . HIS A 1 235 ? 25.580 -5.330 7.312 1.00 24.72 234 HIS A O 1
ATOM 1832 N N . PHE A 1 236 ? 27.123 -4.719 8.871 1.00 22.10 235 PHE A N 1
ATOM 1833 C CA . PHE A 1 236 ? 28.243 -4.697 7.925 1.00 24.60 235 PHE A CA 1
ATOM 1834 C C . PHE A 1 236 ? 28.833 -6.085 7.646 1.00 24.42 235 PHE A C 1
ATOM 1835 O O . PHE A 1 236 ? 29.786 -6.211 6.861 1.00 25.81 235 PHE A O 1
ATOM 1843 N N . GLY A 1 237 ? 28.298 -7.109 8.303 1.00 25.23 236 GLY A N 1
ATOM 1844 C CA . GLY A 1 237 ? 28.706 -8.475 8.064 1.00 26.10 236 GLY A CA 1
ATOM 1845 C C . GLY A 1 237 ? 30.031 -8.860 8.700 1.00 26.74 236 GLY A C 1
ATOM 1846 O O . GLY A 1 237 ? 30.587 -9.906 8.387 1.00 24.08 236 GLY A O 1
ATOM 1847 N N . ILE A 1 238 ? 30.536 -8.056 9.622 1.00 23.89 237 ILE A N 1
ATOM 1848 C CA . ILE A 1 238 ? 31.846 -8.335 10.205 1.00 24.55 237 ILE A CA 1
ATOM 1849 C C . ILE A 1 238 ? 31.742 -9.229 11.443 1.00 26.61 237 ILE A C 1
ATOM 1850 O O . ILE A 1 238 ? 32.637 -10.071 11.692 1.00 25.33 237 ILE A O 1
ATOM 1855 N N . LEU A 1 239 ? 30.703 -8.987 12.249 1.00 26.76 238 LEU A N 1
ATOM 1856 C CA . LEU A 1 239 ? 30.363 -9.832 13.408 1.00 28.05 238 LEU A CA 1
ATOM 1857 C C . LEU A 1 239 ? 29.080 -10.561 13.041 1.00 29.78 238 LEU A C 1
ATOM 1858 O O . LEU A 1 239 ? 28.385 -10.153 12.112 1.00 29.58 238 LEU A O 1
ATOM 1863 N N . GLN A 1 240 ? 28.789 -11.668 13.719 1.00 30.05 239 GLN A N 1
ATOM 1864 C CA . GLN A 1 240 ? 27.587 -12.448 13.396 1.00 32.25 239 GLN A CA 1
ATOM 1865 C C . GLN A 1 240 ? 26.696 -12.456 14.618 1.00 33.37 239 GLN A C 1
ATOM 1866 O O . GLN A 1 240 ? 27.150 -12.130 15.711 1.00 33.75 239 GLN A O 1
ATOM 1872 N N . GLY A 1 241 ? 25.426 -12.789 14.433 1.00 34.31 240 GLY A N 1
ATOM 1873 C CA . GLY A 1 241 ? 24.476 -12.833 15.548 1.00 37.12 240 GLY A CA 1
ATOM 1874 C C . GLY A 1 241 ? 23.207 -12.085 15.196 1.00 36.76 240 GLY A C 1
ATOM 1875 O O . GLY A 1 241 ? 23.052 -11.642 14.071 1.00 37.73 240 GLY A O 1
ATOM 1876 N N A GLU A 1 242 ? 22.293 -11.954 16.152 0.50 36.20 241 GLU A N 1
ATOM 1877 N N B GLU A 1 242 ? 22.309 -11.951 16.166 0.50 36.31 241 GLU A N 1
ATOM 1878 C CA A GLU A 1 242 ? 21.053 -11.232 15.899 0.50 36.26 241 GLU A CA 1
ATOM 1879 C CA B GLU A 1 242 ? 21.053 -11.250 15.951 0.50 36.50 241 GLU A CA 1
ATOM 1880 C C A GLU A 1 242 ? 21.158 -9.859 16.530 0.50 33.78 241 GLU A C 1
ATOM 1881 C C B GLU A 1 242 ? 21.191 -9.849 16.524 0.50 33.85 241 GLU A C 1
ATOM 1882 O O A GLU A 1 242 ? 21.704 -9.695 17.616 0.50 32.45 241 GLU A O 1
ATOM 1883 O O B GLU A 1 242 ? 21.793 -9.655 17.575 0.50 32.31 241 GLU A O 1
ATOM 1902 N N . GLN A 1 244 ? 19.955 -6.326 18.237 1.00 33.16 243 GLN A N 1
ATOM 1903 C CA . GLN A 1 244 ? 18.989 -5.946 19.253 1.00 33.56 243 GLN A CA 1
ATOM 1904 C C . GLN A 1 244 ? 18.230 -4.799 18.649 1.00 31.86 243 GLN A C 1
ATOM 1905 O O . GLN A 1 244 ? 18.841 -3.819 18.192 1.00 33.89 243 GLN A O 1
ATOM 1911 N N . ILE A 1 245 ? 16.907 -4.916 18.637 1.00 30.95 244 ILE A N 1
ATOM 1912 C CA . ILE A 1 245 ? 16.017 -3.898 18.100 1.00 32.75 244 ILE A CA 1
ATOM 1913 C C . ILE A 1 245 ? 15.024 -3.462 19.157 1.00 33.87 244 ILE A C 1
ATOM 1914 O O . ILE A 1 245 ? 14.218 -4.248 19.628 1.00 32.73 244 ILE A O 1
ATOM 1919 N N . ASP A 1 246 ? 15.088 -2.191 19.521 1.00 32.89 245 ASP A N 1
ATOM 1920 C CA . ASP A 1 246 ? 14.151 -1.589 20.444 1.00 33.52 245 ASP A CA 1
ATOM 1921 C C . ASP A 1 246 ? 13.469 -0.414 19.741 1.00 34.76 245 ASP A C 1
ATOM 1922 O O . ASP A 1 246 ? 13.865 -0.017 18.646 1.00 33.95 245 ASP A O 1
ATOM 1927 N N . PRO A 1 247 ? 12.432 0.151 20.362 1.00 36.31 246 PRO A N 1
ATOM 1928 C CA . PRO A 1 247 ? 11.853 1.375 19.802 1.00 35.97 246 PRO A CA 1
ATOM 1929 C C . PRO A 1 247 ? 12.889 2.494 19.653 1.00 33.38 246 PRO A C 1
ATOM 1930 O O . PRO A 1 247 ? 13.819 2.573 20.456 1.00 33.14 246 PRO A O 1
ATOM 1934 N N . SER A 1 248 ? 12.743 3.322 18.620 1.00 32.04 247 SER A N 1
ATOM 1935 C CA . SER A 1 248 ? 13.544 4.535 18.464 1.00 31.20 247 SER A CA 1
ATOM 1936 C C . SER A 1 248 ? 12.630 5.698 18.076 1.00 31.56 247 SER A C 1
ATOM 1937 O O . SER A 1 248 ? 11.681 5.538 17.307 1.00 31.55 247 SER A O 1
ATOM 1940 N N . VAL A 1 249 ? 12.920 6.874 18.625 1.00 31.89 248 VAL A N 1
ATOM 1941 C CA . VAL A 1 249 ? 12.157 8.084 18.313 1.00 30.65 248 VAL A CA 1
ATOM 1942 C C . VAL A 1 249 ? 12.894 8.825 17.204 1.00 30.39 248 VAL A C 1
ATOM 1943 O O . VAL A 1 249 ? 14.069 9.165 17.357 1.00 32.33 248 VAL A O 1
ATOM 1947 N N . THR A 1 250 ? 12.230 9.069 16.083 1.00 30.75 249 THR A N 1
ATOM 1948 C CA . THR A 1 250 ? 12.855 9.834 15.000 1.00 32.53 249 THR A CA 1
ATOM 1949 C C . THR A 1 250 ? 12.563 11.309 15.172 1.00 35.05 249 THR A C 1
ATOM 1950 O O . THR A 1 250 ? 11.393 11.701 15.397 1.00 32.91 249 THR A O 1
ATOM 1954 N N . LEU A 1 251 ? 13.628 12.117 15.084 1.00 34.62 250 LEU A N 1
ATOM 1955 C CA . LEU A 1 251 ? 13.526 13.576 15.146 1.00 38.22 250 LEU A CA 1
ATOM 1956 C C . LEU A 1 251 ? 13.431 14.175 13.746 1.00 45.43 250 LEU A C 1
ATOM 1957 O O . LEU A 1 251 ? 14.206 13.791 12.867 1.00 46.30 250 LEU A O 1
ATOM 1962 N N . ASP A 1 252 ? 12.487 15.102 13.534 1.00 51.75 251 ASP A N 1
ATOM 1963 C CA . ASP A 1 252 ? 12.406 15.834 12.259 1.00 58.44 251 ASP A CA 1
ATOM 1964 C C . ASP A 1 252 ? 13.701 16.548 12.037 1.00 62.67 251 ASP A C 1
ATOM 1965 O O . ASP A 1 252 ? 14.405 16.846 13.008 1.00 62.90 251 ASP A O 1
ATOM 1978 N N . PRO A 1 254 ? 16.382 18.281 12.373 1.00 72.13 253 PRO A N 1
ATOM 1979 C CA . PRO A 1 254 ? 16.807 19.473 13.081 1.00 72.69 253 PRO A CA 1
ATOM 1980 C C . PRO A 1 254 ? 17.748 20.150 12.108 1.00 72.25 253 PRO A C 1
ATOM 1981 O O . PRO A 1 254 ? 18.486 19.463 11.377 1.00 70.53 253 PRO A O 1
ATOM 1985 N N . ASP A 1 255 ? 17.706 21.470 12.042 1.00 72.19 254 ASP A N 1
ATOM 1986 C CA . ASP A 1 255 ? 18.620 22.154 11.136 1.00 72.61 254 ASP A CA 1
ATOM 1987 C C . ASP A 1 255 ? 20.059 22.237 11.711 1.00 71.31 254 ASP A C 1
ATOM 1988 O O . ASP A 1 255 ? 20.886 22.982 11.179 1.00 73.28 254 ASP A O 1
ATOM 1993 N N . GLY A 1 256 ? 20.355 21.489 12.785 1.00 67.44 255 GLY A N 1
ATOM 1994 C CA . GLY A 1 256 ? 21.705 21.451 13.382 1.00 64.91 255 GLY A CA 1
ATOM 1995 C C . GLY A 1 256 ? 22.212 22.774 13.962 1.00 62.24 255 GLY A C 1
ATOM 1996 O O . GLY A 1 256 ? 23.357 22.863 14.422 1.00 59.82 255 GLY A O 1
ATOM 1997 N N . ASP A 1 257 ? 21.359 23.795 13.932 1.00 59.77 256 ASP A N 1
ATOM 1998 C CA . ASP A 1 257 ? 21.717 25.149 14.337 1.00 58.36 256 ASP A CA 1
ATOM 1999 C C . ASP A 1 257 ? 21.124 25.419 15.745 1.00 54.39 256 ASP A C 1
ATOM 2000 O O . ASP A 1 257 ? 20.353 24.603 16.270 1.00 51.95 256 ASP A O 1
ATOM 2005 N N . CYS A 1 258 ? 21.512 26.544 16.348 1.00 50.34 257 CYS A N 1
ATOM 2006 C CA . CYS A 1 258 ? 21.089 26.889 17.700 1.00 46.87 257 CYS A CA 1
ATOM 2007 C C . CYS A 1 258 ? 20.435 28.252 17.672 1.00 45.20 257 CYS A C 1
ATOM 2008 O O . CYS A 1 258 ? 20.936 29.169 17.022 1.00 48.98 257 CYS A O 1
ATOM 2011 N N . TYR A 1 259 ? 19.327 28.393 18.381 1.00 39.78 258 TYR A N 1
ATOM 2012 C CA . TYR A 1 259 ? 18.595 29.649 18.372 1.00 42.69 258 TYR A CA 1
ATOM 2013 C C . TYR A 1 259 ? 18.500 30.313 19.733 1.00 40.25 258 TYR A C 1
ATOM 2014 O O . TYR A 1 259 ? 18.097 31.462 19.827 1.00 43.35 258 TYR A O 1
ATOM 2023 N N . LEU A 1 260 ? 18.859 29.592 20.782 1.00 37.47 259 LEU A N 1
ATOM 2024 C CA . LEU A 1 260 ? 18.776 30.118 22.127 1.00 35.39 259 LEU A CA 1
ATOM 2025 C C . LEU A 1 260 ? 20.192 30.283 22.623 1.00 33.93 259 LEU A C 1
ATOM 2026 O O . LEU A 1 260 ? 20.666 29.539 23.458 1.00 33.26 259 LEU A O 1
ATOM 2031 N N . PHE A 1 261 ? 20.880 31.249 22.038 1.00 32.22 260 PHE A N 1
ATOM 2032 C CA . PHE A 1 261 ? 22.188 31.631 22.478 1.00 34.79 260 PHE A CA 1
ATOM 2033 C C . PHE A 1 261 ? 22.019 32.532 23.705 1.00 34.28 260 PHE A C 1
ATOM 2034 O O . PHE A 1 261 ? 21.125 33.367 23.747 1.00 34.71 260 PHE A O 1
ATOM 2042 N N . SER A 1 262 ? 22.846 32.338 24.724 1.00 32.05 261 SER A N 1
ATOM 2043 C CA . SER A 1 262 ? 22.849 33.264 25.831 1.00 29.45 261 SER A CA 1
ATOM 2044 C C . SER A 1 262 ? 23.561 34.542 25.437 1.00 30.06 261 SER A C 1
ATOM 2045 O O . SER A 1 262 ? 24.606 34.495 24.794 1.00 27.51 261 SER A O 1
ATOM 2048 N N . GLU A 1 263 ? 23.004 35.669 25.874 1.00 30.06 262 GLU A N 1
ATOM 2049 C CA . GLU A 1 263 ? 23.654 36.972 25.724 1.00 29.76 262 GLU A CA 1
ATOM 2050 C C . GLU A 1 263 ? 24.222 37.459 27.068 1.00 30.24 262 GLU A C 1
ATOM 2051 O O . GLU A 1 263 ? 24.566 38.643 27.198 1.00 29.35 262 GLU A O 1
ATOM 2057 N N . HIS A 1 264 ? 24.326 36.544 28.053 1.00 27.01 263 HIS A N 1
ATOM 2058 C CA . HIS A 1 264 ? 24.694 36.888 29.432 1.00 27.06 263 HIS A CA 1
ATOM 2059 C C . HIS A 1 264 ? 25.492 35.779 30.100 1.00 25.59 263 HIS A C 1
ATOM 2060 O O . HIS A 1 264 ? 25.204 34.620 29.892 1.00 25.79 263 HIS A O 1
ATOM 2067 N N . ASP A 1 265 ? 26.492 36.135 30.898 1.00 24.24 264 ASP A N 1
ATOM 2068 C CA . ASP A 1 265 ? 27.139 35.175 31.788 1.00 26.08 264 ASP A CA 1
ATOM 2069 C C . ASP A 1 265 ? 26.245 35.063 33.004 1.00 24.96 264 ASP A C 1
ATOM 2070 O O . ASP A 1 265 ? 25.752 36.072 33.509 1.00 22.84 264 ASP A O 1
ATOM 2075 N N . GLY A 1 266 ? 26.062 33.858 33.501 1.00 24.48 265 GLY A N 1
ATOM 2076 C CA . GLY A 1 266 ? 25.462 33.700 34.805 1.00 22.57 265 GLY A CA 1
ATOM 2077 C C . GLY A 1 266 ? 25.239 32.278 35.237 1.00 21.52 265 GLY A C 1
ATOM 2078 O O . GLY A 1 266 ? 25.822 31.324 34.668 1.00 20.57 265 GLY A O 1
ATOM 2079 N N . LEU A 1 267 ? 24.392 32.175 36.257 1.00 22.36 266 LEU A N 1
ATOM 2080 C CA . LEU A 1 267 ? 23.905 30.930 36.829 1.00 22.26 266 LEU A CA 1
ATOM 2081 C C . LEU A 1 267 ? 22.801 30.382 35.934 1.00 20.41 266 LEU A C 1
ATOM 2082 O O . LEU A 1 267 ? 21.763 31.001 35.754 1.00 22.83 266 LEU A O 1
ATOM 2087 N N . PHE A 1 268 ? 23.007 29.186 35.418 1.00 19.60 267 PHE A N 1
ATOM 2088 C CA . PHE A 1 268 ? 22.112 28.626 34.394 1.00 20.83 267 PHE A CA 1
ATOM 2089 C C . PHE A 1 268 ? 21.039 27.756 35.038 1.00 23.97 267 PHE A C 1
ATOM 2090 O O . PHE A 1 268 ? 21.360 26.776 35.737 1.00 24.98 267 PHE A O 1
ATOM 2098 N N . GLU A 1 269 ? 19.781 28.123 34.831 1.00 21.07 268 GLU A N 1
ATOM 2099 C CA . GLU A 1 269 ? 18.671 27.318 35.290 1.00 22.84 268 GLU A CA 1
ATOM 2100 C C . GLU A 1 269 ? 17.848 26.807 34.105 1.00 23.23 268 GLU A C 1
ATOM 2101 O O . GLU A 1 269 ? 17.093 27.571 33.478 1.00 21.63 268 GLU A O 1
ATOM 2107 N N . ILE A 1 270 ? 17.968 25.519 33.800 1.00 23.89 269 ILE A N 1
ATOM 2108 C CA . ILE A 1 270 ? 17.134 24.937 32.728 1.00 24.02 269 ILE A CA 1
ATOM 2109 C C . ILE A 1 270 ? 15.753 24.674 33.327 1.00 26.74 269 ILE A C 1
ATOM 2110 O O . ILE A 1 270 ? 15.649 24.425 34.540 1.00 25.36 269 ILE A O 1
ATOM 2123 N N . ILE A 1 272 ? 13.220 22.525 31.682 1.00 26.17 271 ILE A N 1
ATOM 2124 C CA . ILE A 1 272 ? 12.754 21.168 31.370 1.00 26.41 271 ILE A CA 1
ATOM 2125 C C . ILE A 1 272 ? 14.007 20.317 31.119 1.00 24.50 271 ILE A C 1
ATOM 2126 O O . ILE A 1 272 ? 15.078 20.852 30.813 1.00 25.54 271 ILE A O 1
ATOM 2131 N N . ASP A 1 273 ? 13.888 19.008 31.246 1.00 24.73 272 ASP A N 1
ATOM 2132 C CA . ASP A 1 273 ? 15.039 18.139 31.064 1.00 23.01 272 ASP A CA 1
ATOM 2133 C C . ASP A 1 273 ? 15.031 17.445 29.710 1.00 22.01 272 ASP A C 1
ATOM 2134 O O . ASP A 1 273 ? 14.051 17.520 28.977 1.00 24.40 272 ASP A O 1
ATOM 2139 N N . LEU A 1 274 ? 16.143 16.789 29.380 1.00 24.32 273 LEU A N 1
ATOM 2140 C CA . LEU A 1 274 ? 16.338 16.168 28.080 1.00 23.88 273 LEU A CA 1
ATOM 2141 C C . LEU A 1 274 ? 15.212 15.208 27.746 1.00 24.37 273 LEU A C 1
ATOM 2142 O O . LEU A 1 274 ? 14.816 14.389 28.565 1.00 24.06 273 LEU A O 1
ATOM 2147 N N . GLY A 1 275 ? 14.678 15.353 26.537 1.00 24.92 274 GLY A N 1
ATOM 2148 C CA . GLY A 1 275 ? 13.633 14.495 26.066 1.00 26.45 274 GLY A CA 1
ATOM 2149 C C . GLY A 1 275 ? 12.245 14.962 26.417 1.00 27.27 274 GLY A C 1
ATOM 2150 O O . GLY A 1 275 ? 11.313 14.458 25.867 1.00 25.78 274 GLY A O 1
ATOM 2151 N N . GLU A 1 276 ? 12.109 15.933 27.323 1.00 26.49 275 GLU A N 1
ATOM 2152 C CA . GLU A 1 276 ? 10.793 16.381 27.782 1.00 26.74 275 GLU A CA 1
ATOM 2153 C C . GLU A 1 276 ? 10.186 17.427 26.857 1.00 28.11 275 GLU A C 1
ATOM 2154 O O . GLU A 1 276 ? 10.903 18.182 26.212 1.00 26.69 275 GLU A O 1
ATOM 2160 N N . PRO A 1 277 ? 8.848 17.470 26.774 1.00 32.37 276 PRO A N 1
ATOM 2161 C CA . PRO A 1 277 ? 8.168 18.384 25.851 1.00 32.97 276 PRO A CA 1
ATOM 2162 C C . PRO A 1 277 ? 8.139 19.861 26.290 1.00 32.04 276 PRO A C 1
ATOM 2163 O O . PRO A 1 277 ? 8.202 20.172 27.476 1.00 30.87 276 PRO A O 1
ATOM 2167 N N . VAL A 1 278 ? 8.071 20.757 25.309 1.00 33.19 277 VAL A N 1
ATOM 2168 C CA . VAL A 1 278 ? 7.811 22.171 25.552 1.00 33.86 277 VAL A CA 1
ATOM 2169 C C . VAL A 1 278 ? 6.878 22.700 24.4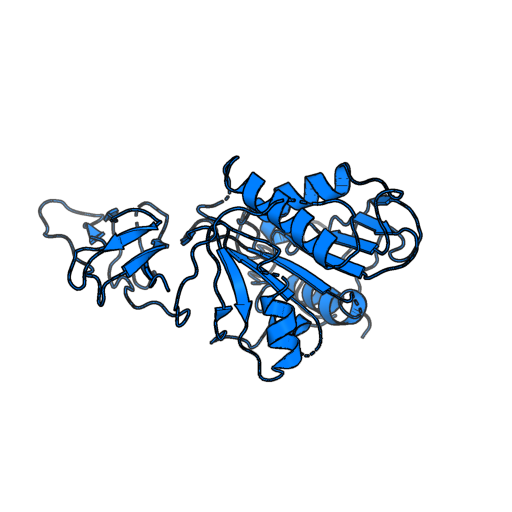68 1.00 34.91 277 VAL A C 1
ATOM 2170 O O . VAL A 1 278 ? 6.905 22.229 23.330 1.00 37.01 277 VAL A O 1
ATOM 2174 N N . GLN A 1 279 ? 6.040 23.655 24.835 1.00 38.25 278 GLN A N 1
ATOM 2175 C CA . GLN A 1 279 ? 5.173 24.340 23.875 1.00 40.41 278 GLN A CA 1
ATOM 2176 C C . GLN A 1 279 ? 5.823 25.653 23.476 1.00 38.77 278 GLN A C 1
ATOM 2177 O O . GLN A 1 279 ? 6.598 26.255 24.259 1.00 32.43 278 GLN A O 1
ATOM 2183 N N . GLU A 1 280 ? 5.487 26.117 22.277 1.00 36.90 279 GLU A N 1
ATOM 2184 C CA . GLU A 1 280 ? 5.974 27.404 21.788 1.00 37.49 279 GLU A CA 1
ATOM 2185 C C . GLU A 1 280 ? 5.740 28.487 22.836 1.00 34.83 279 GLU A C 1
ATOM 2186 O O . GLU A 1 280 ? 4.686 28.558 23.394 1.00 33.21 279 GLU A O 1
ATOM 2192 N N . GLY A 1 281 ? 6.749 29.293 23.134 1.00 35.05 280 GLY A N 1
ATOM 2193 C CA . GLY A 1 281 ? 6.616 30.339 24.160 1.00 34.88 280 GLY A CA 1
ATOM 2194 C C . GLY A 1 281 ? 6.846 29.901 25.598 1.00 33.97 280 GLY A C 1
ATOM 2195 O O . GLY A 1 281 ? 6.965 30.739 26.470 1.00 28.99 280 GLY A O 1
ATOM 2196 N N . ASP A 1 282 ? 6.881 28.594 25.868 1.00 35.60 281 ASP A N 1
ATOM 2197 C CA . ASP A 1 282 ? 7.277 28.108 27.190 1.00 35.13 281 ASP A CA 1
ATOM 2198 C C . ASP A 1 282 ? 8.724 28.511 27.519 1.00 32.75 281 ASP A C 1
ATOM 2199 O O . ASP A 1 282 ? 9.603 28.563 26.650 1.00 30.01 281 ASP A O 1
ATOM 2204 N N . LEU A 1 283 ? 8.952 28.758 28.803 1.00 32.16 282 LEU A N 1
ATOM 2205 C CA . LEU A 1 283 ? 10.270 29.040 29.339 1.00 30.83 282 LEU A CA 1
ATOM 2206 C C . LEU A 1 283 ? 11.125 27.784 29.204 1.00 30.53 282 LEU A C 1
ATOM 2207 O O . LEU A 1 283 ? 10.712 26.721 29.630 1.00 31.40 282 LEU A O 1
ATOM 2212 N N . VAL A 1 284 ? 12.276 27.902 28.552 1.00 26.17 283 VAL A N 1
ATOM 2213 C CA . VAL A 1 284 ? 13.232 26.794 28.419 1.00 28.18 283 VAL A CA 1
ATOM 2214 C C . VAL A 1 284 ? 14.396 26.931 29.418 1.00 26.61 283 VAL A C 1
ATOM 2215 O O . VAL A 1 284 ? 14.905 25.926 29.955 1.00 27.69 283 VAL A O 1
ATOM 2219 N N . ALA A 1 285 ? 14.808 28.168 29.659 1.00 25.92 284 ALA A N 1
ATOM 2220 C CA . ALA A 1 285 ? 15.922 28.434 30.573 1.00 25.39 284 ALA A CA 1
ATOM 2221 C C . ALA A 1 285 ? 15.868 29.833 31.136 1.00 25.15 284 ALA A C 1
ATOM 2222 O O . ALA A 1 285 ? 15.267 30.751 30.515 1.00 26.12 284 ALA A O 1
ATOM 2224 N N A ARG A 1 286 ? 16.476 30.011 32.311 0.50 23.87 285 ARG A N 1
ATOM 2225 N N B ARG A 1 286 ? 16.437 29.991 32.336 0.50 24.58 285 ARG A N 1
ATOM 2226 C CA A ARG A 1 286 ? 16.699 31.343 32.868 0.50 23.94 285 ARG A CA 1
ATOM 2227 C CA B ARG A 1 286 ? 16.725 31.304 32.912 0.50 25.14 285 ARG A CA 1
ATOM 2228 C C A ARG A 1 286 ? 18.149 31.487 33.294 0.50 22.65 285 ARG A C 1
ATOM 2229 C C B ARG A 1 286 ? 18.224 31.426 33.123 0.50 23.57 285 ARG A C 1
ATOM 2230 O O A ARG A 1 286 ? 18.726 30.555 33.868 0.50 24.36 285 ARG A O 1
ATOM 2231 O O B ARG A 1 286 ? 18.917 30.414 33.326 0.50 24.73 285 ARG A O 1
ATOM 2246 N N . VAL A 1 287 ? 18.725 32.655 33.006 1.00 23.43 286 VAL A N 1
ATOM 2247 C CA . VAL A 1 287 ? 20.064 33.010 33.456 1.00 22.56 286 VAL A CA 1
ATOM 2248 C C . VAL A 1 287 ? 20.016 34.036 34.615 1.00 22.58 286 VAL A C 1
ATOM 2249 O O . VAL A 1 287 ? 19.475 35.184 34.460 1.00 24.23 286 VAL A O 1
ATOM 2253 N N . TRP A 1 288 ? 20.530 33.608 35.777 1.00 20.60 287 TRP A N 1
ATOM 2254 C CA . TRP A 1 288 ? 20.519 34.428 37.002 1.00 19.41 287 TRP A CA 1
ATOM 2255 C C . TRP A 1 288 ? 21.876 35.126 37.112 1.00 19.83 287 TRP A C 1
ATOM 2256 O O . TRP A 1 288 ? 22.889 34.608 36.661 1.00 23.67 287 TRP A O 1
ATOM 2267 N N . SER A 1 289 ? 21.883 36.295 37.711 1.00 20.89 288 SER A N 1
ATOM 2268 C CA . SER A 1 289 ? 23.100 37.059 37.920 1.00 20.53 288 SER A CA 1
ATOM 2269 C C . SER A 1 289 ? 24.059 36.265 38.746 1.00 21.17 288 SER A C 1
ATOM 2270 O O . SER A 1 289 ? 23.700 35.785 39.842 1.00 24.58 288 SER A O 1
ATOM 2273 N N . PRO A 1 290 ? 25.303 36.166 38.266 1.00 22.41 289 PRO A N 1
ATOM 2274 C CA . PRO A 1 290 ? 26.370 35.538 39.024 1.00 21.87 289 PRO A CA 1
ATOM 2275 C C . PRO A 1 290 ? 26.991 36.428 40.075 1.00 24.40 289 PRO A C 1
ATOM 2276 O O . PRO A 1 290 ? 27.871 35.979 40.782 1.00 25.70 289 PRO A O 1
ATOM 2280 N N . ASP A 1 291 ? 26.589 37.685 40.170 1.00 24.15 290 ASP A N 1
ATOM 2281 C CA . ASP A 1 291 ? 27.278 38.547 41.123 1.00 25.62 290 ASP A CA 1
ATOM 2282 C C . ASP A 1 291 ? 26.432 39.471 42.016 1.00 25.50 290 ASP A C 1
ATOM 2283 O O . ASP A 1 291 ? 26.976 40.296 42.732 1.00 27.01 290 ASP A O 1
ATOM 2288 N N . ARG A 1 292 ? 25.124 39.317 41.979 1.00 24.22 291 ARG A N 1
ATOM 2289 C CA . ARG A 1 292 ? 24.260 39.993 42.930 1.00 24.49 291 ARG A CA 1
ATOM 2290 C C . ARG A 1 292 ? 22.935 39.239 43.106 1.00 23.02 291 ARG A C 1
ATOM 2291 O O . ARG A 1 292 ? 22.608 38.316 42.349 1.00 24.99 291 ARG A O 1
ATOM 2299 N N . THR A 1 293 ? 22.184 39.636 44.126 1.00 22.75 292 THR A N 1
ATOM 2300 C CA . THR A 1 293 ? 20.856 39.120 44.363 1.00 24.14 292 THR A CA 1
ATOM 2301 C C . THR A 1 293 ? 19.820 40.175 44.036 1.00 24.62 292 THR A C 1
ATOM 2302 O O . THR A 1 293 ? 20.117 41.373 43.953 1.00 23.46 292 THR A O 1
ATOM 2306 N N . GLY A 1 294 ? 18.593 39.709 43.878 1.00 23.47 293 GLY A N 1
ATOM 2307 C CA . GLY A 1 294 ? 17.430 40.589 43.768 1.00 25.91 293 GLY A CA 1
ATOM 2308 C C . GLY A 1 294 ? 17.083 40.974 42.347 1.00 28.18 293 GLY A C 1
ATOM 2309 O O . GLY A 1 294 ? 16.083 41.638 42.127 1.00 31.27 293 GLY A O 1
ATOM 2310 N N . GLU A 1 295 ? 17.884 40.550 41.375 1.00 28.35 294 GLU A N 1
ATOM 2311 C CA . GLU A 1 295 ? 17.689 40.968 39.994 1.00 31.49 294 GLU A CA 1
ATOM 2312 C C . GLU A 1 295 ? 16.798 39.961 39.258 1.00 31.12 294 GLU A C 1
ATOM 2313 O O . GLU A 1 295 ? 16.953 38.763 39.425 1.00 31.65 294 GLU A O 1
ATOM 2319 N N . ALA A 1 296 ? 15.871 40.441 38.429 1.00 29.59 295 ALA A N 1
ATOM 2320 C CA . ALA A 1 296 ? 15.089 39.546 37.584 1.00 29.13 295 ALA A CA 1
ATOM 2321 C C . ALA A 1 296 ? 16.027 38.782 36.648 1.00 25.58 295 ALA A C 1
ATOM 2322 O O . ALA A 1 296 ? 16.963 39.355 36.079 1.00 26.38 295 ALA A O 1
ATOM 2324 N N . PRO A 1 297 ? 15.788 37.487 36.484 1.00 24.99 296 PRO A N 1
ATOM 2325 C CA . PRO A 1 297 ? 16.624 36.651 35.608 1.00 26.12 296 PRO A CA 1
ATOM 2326 C C . PRO A 1 297 ? 16.339 36.935 34.143 1.00 25.91 296 PRO A C 1
ATOM 2327 O O . PRO A 1 297 ? 15.319 37.507 33.854 1.00 30.46 296 PRO A O 1
ATOM 2331 N N . VAL A 1 298 ? 17.233 36.568 33.230 1.00 28.23 297 VAL A N 1
ATOM 2332 C CA . VAL A 1 298 ? 16.965 36.689 31.786 1.00 26.31 297 VAL A CA 1
ATOM 2333 C C . VAL A 1 298 ? 16.351 35.386 31.372 1.00 26.53 297 VAL A C 1
ATOM 2334 O O . VAL A 1 298 ? 16.821 34.330 31.768 1.00 26.14 297 VAL A O 1
ATOM 2338 N N . GLU A 1 299 ? 15.314 35.451 30.548 1.00 25.75 298 GLU A N 1
ATOM 2339 C CA . GLU A 1 299 ? 14.544 34.267 30.173 1.00 25.54 298 GLU A CA 1
ATOM 2340 C C . GLU A 1 299 ? 14.720 33.900 28.720 1.00 25.88 298 GLU A C 1
ATOM 2341 O O . GLU A 1 299 ? 14.801 34.769 27.873 1.00 25.41 298 GLU A O 1
ATOM 2347 N N . TYR A 1 300 ? 14.798 32.599 28.442 1.00 26.58 299 TYR A N 1
ATOM 2348 C CA . TYR A 1 300 ? 14.887 32.091 27.091 1.00 26.93 299 TYR A CA 1
ATOM 2349 C C . TYR A 1 300 ? 13.670 31.183 26.862 1.00 29.76 299 TYR A C 1
ATOM 2350 O O . TYR A 1 300 ? 13.428 30.237 27.628 1.00 27.86 299 TYR A O 1
ATOM 2359 N N . ARG A 1 301 ? 12.874 31.533 25.845 1.00 29.31 300 ARG A N 1
ATOM 2360 C CA . ARG A 1 301 ? 11.593 30.867 25.567 1.00 31.34 300 ARG A CA 1
ATOM 2361 C C . ARG A 1 301 ? 11.633 30.042 24.281 1.00 30.28 300 ARG A C 1
ATOM 2362 O O . ARG A 1 301 ? 12.422 30.328 23.383 1.00 29.82 300 ARG A O 1
ATOM 2370 N N . ALA A 1 302 ? 10.823 28.985 24.220 1.00 30.62 301 ALA A N 1
ATOM 2371 C CA . ALA A 1 302 ? 10.815 28.110 23.046 1.00 33.30 301 ALA A CA 1
ATOM 2372 C C . ALA A 1 302 ? 10.162 28.844 21.874 1.00 36.53 301 ALA A C 1
ATOM 2373 O O . ALA A 1 302 ? 9.110 29.476 22.027 1.00 38.95 301 ALA A O 1
ATOM 2375 N N . ARG A 1 303 ? 10.836 28.807 20.732 1.00 39.70 302 ARG A N 1
ATOM 2376 C CA . ARG A 1 303 ? 10.376 29.455 19.503 1.00 43.20 302 ARG A CA 1
ATOM 2377 C C . ARG A 1 303 ? 9.318 28.596 18.796 1.00 43.67 302 ARG A C 1
ATOM 2378 O O . ARG A 1 303 ? 8.568 29.091 17.962 1.00 44.32 302 ARG A O 1
ATOM 2386 N N . ARG A 1 304 ? 9.259 27.317 19.151 1.00 41.40 303 ARG A N 1
ATOM 2387 C CA . ARG A 1 304 ? 8.251 26.386 18.632 1.00 40.44 303 ARG A CA 1
ATOM 2388 C C . ARG A 1 304 ? 8.075 25.195 19.577 1.00 38.56 303 ARG A C 1
ATOM 2389 O O . ARG A 1 304 ? 8.891 24.971 20.478 1.00 37.05 303 ARG A O 1
ATOM 2397 N N . SER A 1 305 ? 7.046 24.398 19.344 1.00 36.16 304 SER A N 1
ATOM 2398 C CA . SER A 1 305 ? 6.788 23.254 20.185 1.00 36.42 304 SER A CA 1
ATOM 2399 C C . SER A 1 305 ? 7.729 22.102 19.857 1.00 34.71 304 SER A C 1
ATOM 2400 O O . SER A 1 305 ? 8.189 21.945 18.732 1.00 33.40 304 SER A O 1
ATOM 2403 N N . GLY A 1 306 ? 8.014 21.288 20.857 1.00 34.22 305 GLY A N 1
ATOM 2404 C CA . GLY A 1 306 ? 8.884 20.149 20.640 1.00 33.54 305 GLY A CA 1
ATOM 2405 C C . GLY A 1 306 ? 9.320 19.483 21.924 1.00 30.49 305 GLY A C 1
ATOM 2406 O O . GLY A 1 306 ? 8.590 19.497 22.930 1.00 31.85 305 GLY A O 1
ATOM 2407 N N . VAL A 1 307 ? 10.511 18.886 21.857 1.00 28.46 306 VAL A N 1
ATOM 2408 C CA . VAL A 1 307 ? 11.184 18.270 23.010 1.00 26.21 306 VAL A CA 1
ATOM 2409 C C . VAL A 1 307 ? 12.620 18.809 23.094 1.00 26.56 306 VAL A C 1
ATOM 2410 O O . VAL A 1 307 ? 13.213 19.183 22.096 1.00 28.24 306 VAL A O 1
ATOM 2414 N N . LEU A 1 308 ? 13.178 18.852 24.298 1.00 25.85 307 LEU A N 1
ATOM 2415 C CA . LEU A 1 308 ? 14.528 19.337 24.478 1.00 25.31 307 LEU A CA 1
ATOM 2416 C C . LEU A 1 308 ? 15.495 18.255 24.043 1.00 23.59 307 LEU A C 1
ATOM 2417 O O . LEU A 1 308 ? 15.489 17.118 24.580 1.00 24.17 307 LEU A O 1
ATOM 2422 N N . ILE A 1 309 ? 16.324 18.586 23.059 1.00 23.40 308 ILE A N 1
ATOM 2423 C CA . ILE A 1 309 ? 17.233 17.598 22.518 1.00 20.80 308 ILE A CA 1
ATOM 2424 C C . ILE A 1 309 ? 18.700 17.887 22.860 1.00 22.98 308 ILE A C 1
ATOM 2425 O O . ILE A 1 309 ? 19.533 16.993 22.793 1.00 21.88 308 ILE A O 1
ATOM 2430 N N . SER A 1 310 ? 19.009 19.127 23.219 1.00 21.62 309 SER A N 1
ATOM 2431 C CA . SER A 1 310 ? 20.361 19.497 23.601 1.00 21.38 309 SER A CA 1
ATOM 2432 C C . SER A 1 310 ? 20.304 20.579 24.658 1.00 19.75 309 SER A C 1
ATOM 2433 O O . SER A 1 310 ? 19.406 21.414 24.628 1.00 23.16 309 SER A O 1
ATOM 2436 N N . ARG A 1 311 ? 21.248 20.572 25.593 1.00 21.45 310 ARG A N 1
ATOM 2437 C CA . ARG A 1 311 ? 21.335 21.659 26.583 1.00 19.45 310 ARG A CA 1
ATOM 2438 C C . ARG A 1 311 ? 22.759 22.011 26.947 1.00 20.85 310 ARG A C 1
ATOM 2439 O O . ARG A 1 311 ? 23.634 21.151 26.922 1.00 16.93 310 ARG A O 1
ATOM 2447 N N . HIS A 1 312 ? 22.969 23.279 27.300 1.00 20.20 311 HIS A N 1
ATOM 2448 C CA . HIS A 1 312 ? 24.197 23.694 27.960 1.00 20.23 311 HIS A CA 1
ATOM 2449 C C . HIS A 1 312 ? 24.283 22.875 29.229 1.00 20.90 311 HIS A C 1
ATOM 2450 O O . HIS A 1 312 ? 23.295 22.802 29.963 1.00 21.16 311 HIS A O 1
ATOM 2457 N N . PHE A 1 313 ? 25.454 22.304 29.518 1.00 21.61 312 PHE A N 1
ATOM 2458 C CA . PHE A 1 313 ? 25.609 21.460 30.705 1.00 22.72 312 PHE A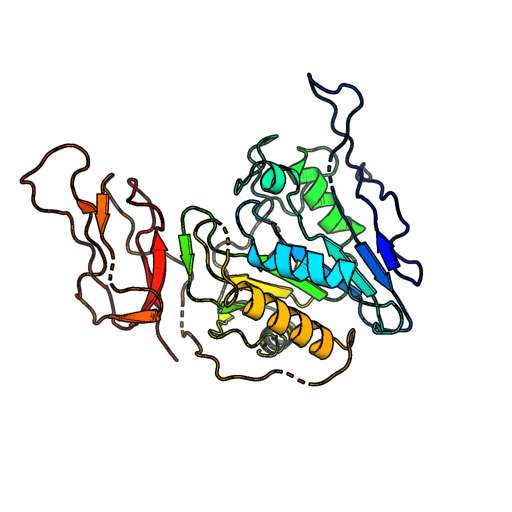 CA 1
ATOM 2459 C C . PHE A 1 313 ? 26.000 22.159 32.035 1.00 20.85 312 PHE A C 1
ATOM 2460 O O . PHE A 1 313 ? 25.280 22.027 33.017 1.00 21.99 312 PHE A O 1
ATOM 2468 N N . PRO A 1 314 ? 27.108 22.943 32.064 1.00 19.86 313 PRO A N 1
ATOM 2469 C CA . PRO A 1 314 ? 27.596 23.445 33.326 1.00 20.94 313 PRO A CA 1
ATOM 2470 C C . PRO A 1 314 ? 26.667 24.439 34.014 1.00 22.48 313 PRO A C 1
ATOM 2471 O O . PRO A 1 314 ? 25.864 25.094 33.372 1.00 21.12 313 PRO A O 1
ATOM 2475 N N . GLY A 1 315 ? 26.792 24.516 35.333 1.00 23.05 314 GLY A N 1
ATOM 2476 C CA . GLY A 1 315 ? 26.036 25.428 36.151 1.00 20.91 314 GLY A CA 1
ATOM 2477 C C . GLY A 1 315 ? 26.168 26.870 35.747 1.00 21.30 314 GLY A C 1
ATOM 2478 O O . GLY A 1 315 ? 25.242 27.644 35.924 1.00 21.38 314 GLY A O 1
ATOM 2487 N N . ILE A 1 317 ? 26.841 29.587 32.736 1.00 18.88 316 ILE A N 1
ATOM 2488 C CA . ILE A 1 317 ? 26.764 29.753 31.306 1.00 20.91 316 ILE A CA 1
ATOM 2489 C C . ILE A 1 317 ? 27.461 31.071 30.940 1.00 21.76 316 ILE A C 1
ATOM 2490 O O . ILE A 1 317 ? 27.532 31.983 31.749 1.00 22.75 316 ILE A O 1
ATOM 2495 N N . LYS A 1 318 ? 28.019 31.132 29.739 1.00 23.43 317 LYS A N 1
ATOM 2496 C CA . LYS A 1 318 ? 28.707 32.318 29.254 1.00 24.89 317 LYS A CA 1
ATOM 2497 C C . LYS A 1 318 ? 27.962 32.971 28.118 1.00 25.09 317 LYS A C 1
ATOM 2498 O O . LYS A 1 318 ? 27.243 32.319 27.367 1.00 23.15 317 LYS A O 1
ATOM 2504 N N . SER A 1 319 ? 28.173 34.267 27.971 1.00 26.16 318 SER A N 1
ATOM 2505 C CA . SER A 1 319 ? 27.708 34.967 26.809 1.00 26.95 318 SER A CA 1
ATOM 2506 C C . SER A 1 319 ? 28.156 34.249 25.524 1.00 25.06 318 SER A C 1
ATOM 2507 O O . SER A 1 319 ? 29.322 33.854 25.360 1.00 22.31 318 SER A O 1
ATOM 2510 N N . GLY A 1 320 ? 27.187 34.016 24.643 1.00 24.79 319 GLY A N 1
ATOM 2511 C CA . GLY A 1 320 ? 27.419 33.347 23.383 1.00 23.53 319 GLY A CA 1
ATOM 2512 C C . GLY A 1 320 ? 27.266 31.829 23.428 1.00 23.35 319 GLY A C 1
ATOM 2513 O O . GLY A 1 320 ? 27.399 31.189 22.389 1.00 23.50 319 GLY A O 1
ATOM 2514 N N . ASP A 1 321 ? 27.017 31.246 24.610 1.00 23.55 320 ASP A N 1
ATOM 2515 C CA . ASP A 1 321 ? 26.811 29.776 24.726 1.00 22.78 320 ASP A CA 1
ATOM 2516 C C . ASP A 1 321 ? 25.431 29.395 24.220 1.00 23.19 320 ASP A C 1
ATOM 2517 O O . ASP A 1 321 ? 24.449 30.100 24.491 1.00 22.03 320 ASP A O 1
ATOM 2522 N N . CYS A 1 322 ? 25.346 28.271 23.513 1.00 22.39 321 CYS A N 1
ATOM 2523 C CA . CYS A 1 322 ? 24.054 27.683 23.180 1.00 25.01 321 CYS A CA 1
ATOM 2524 C C . CYS A 1 322 ? 23.383 27.107 24.426 1.00 23.99 321 CYS A C 1
ATOM 2525 O O . CYS A 1 322 ? 23.860 26.133 24.986 1.00 25.64 321 CYS A O 1
ATOM 2528 N N . ALA A 1 323 ? 22.268 27.698 24.844 1.00 22.39 322 ALA A N 1
ATOM 2529 C CA . ALA A 1 323 ? 21.545 27.252 26.050 1.00 23.24 322 ALA A CA 1
ATOM 2530 C C . ALA A 1 323 ? 20.821 25.916 25.869 1.00 21.95 322 ALA A C 1
ATOM 2531 O O . ALA A 1 323 ? 20.790 25.101 26.769 1.00 23.81 322 ALA A O 1
ATOM 2533 N N . ALA A 1 324 ? 20.210 25.723 24.719 1.00 20.39 323 ALA A N 1
ATOM 2534 C CA . ALA A 1 324 ? 19.320 24.611 24.513 1.00 23.61 323 ALA A CA 1
ATOM 2535 C C . ALA A 1 324 ? 18.912 24.556 23.055 1.00 25.52 323 ALA A C 1
ATOM 2536 O O . ALA A 1 324 ? 18.961 25.573 22.338 1.00 25.49 323 ALA A O 1
ATOM 2538 N N . VAL A 1 325 ? 18.522 23.364 22.613 1.00 24.66 324 VAL A N 1
ATOM 2539 C CA . VAL A 1 325 ? 17.974 23.195 21.277 1.00 23.53 324 VAL A CA 1
ATOM 2540 C C . VAL A 1 325 ? 16.697 22.381 21.420 1.00 26.33 324 VAL A C 1
ATOM 2541 O O . VAL A 1 325 ? 16.693 21.351 22.101 1.00 24.95 324 VAL A O 1
ATOM 2545 N N . ILE A 1 326 ? 15.617 22.860 20.798 1.00 26.94 325 ILE A N 1
ATOM 2546 C CA . ILE A 1 326 ? 14.314 22.182 20.806 1.00 29.11 325 ILE A CA 1
ATOM 2547 C C . ILE A 1 326 ? 14.137 21.409 19.502 1.00 31.01 325 ILE A C 1
ATOM 2548 O O . ILE A 1 326 ? 14.194 21.985 18.424 1.00 36.00 325 ILE A O 1
ATOM 2553 N N . GLY A 1 327 ? 13.949 20.104 19.586 1.00 33.39 326 GLY A N 1
ATOM 2554 C CA . GLY A 1 327 ? 13.752 19.278 18.385 1.00 33.33 326 GLY A CA 1
ATOM 2555 C C . GLY A 1 327 ? 12.290 18.901 18.239 1.00 34.37 326 GLY A C 1
ATOM 2556 O O . GLY A 1 327 ? 11.500 19.133 19.150 1.00 36.03 326 GLY A O 1
ATOM 2557 N N . VAL A 1 328 ? 11.929 18.297 17.109 1.00 34.92 327 VAL A N 1
ATOM 2558 C CA . VAL A 1 328 ? 10.539 17.930 16.825 1.00 36.32 327 VAL A CA 1
ATOM 2559 C C . VAL A 1 328 ? 10.436 16.444 16.496 1.00 36.17 327 VAL A C 1
ATOM 2560 O O . VAL A 1 328 ? 11.143 15.956 15.632 1.00 34.42 327 VAL A O 1
ATOM 2564 N N . VAL A 1 329 ? 9.592 15.719 17.228 1.00 37.68 328 VAL A N 1
ATOM 2565 C CA . VAL A 1 329 ? 9.385 14.274 16.989 1.00 41.47 328 VAL A CA 1
ATOM 2566 C C . VAL A 1 329 ? 8.581 14.065 15.711 1.00 43.53 328 VAL A C 1
ATOM 2567 O O . VAL A 1 329 ? 7.540 14.688 15.531 1.00 41.21 328 VAL A O 1
ATOM 2571 N N . GLU A 1 330 ? 9.080 13.205 14.823 1.00 47.54 329 GLU A N 1
ATOM 2572 C CA . GLU A 1 330 ? 8.398 12.901 13.563 1.00 52.31 329 GLU A CA 1
ATOM 2573 C C . GLU A 1 330 ? 7.104 12.154 13.823 1.00 53.73 329 GLU A C 1
ATOM 2574 O O . GLU A 1 330 ? 7.049 11.369 14.768 1.00 57.88 329 GLU A O 1
#

Secondary structure (DSSP, 8-state):
-----EESS-SSSSEEEEEEEE-B--BTTBTT-B--EEEEEEESS--EEEEE--SSTT--HHHHHHHHHHHH--GGG-SEEEEEES-SSHHHHHTTSSS-TTT---GGG-TT--TTS-HHHHHHHHIIIII----EEEE-----TTEEE--EEEEE--S-HHHHHHHHH---S--SEEEEE--TT----HHHHH---EEEEEE-------HHHHHHHHHHHHHHHHHTTSS--------EEB---S---EE-SS-SEEE---TT-EE-TT-EEEEEE-SS-SSPPPEEEE-SSSEEEEEEE-----TT-EEEEEE-B-

B-factor: mean 29.56, std 10.55, range [11.38,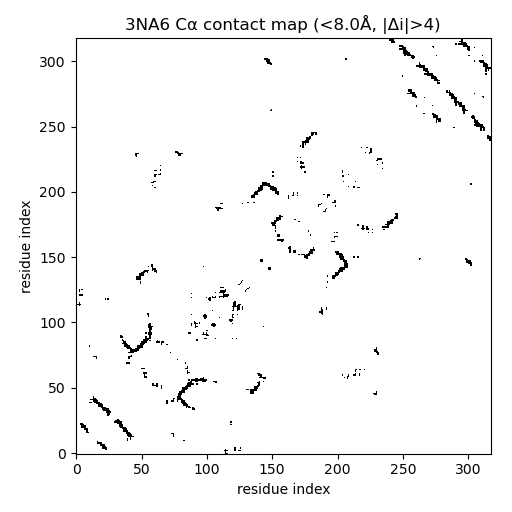 105.44]

Foldseek 3Di:
DDAPWDWPDDQPDAWKDWTDTWHFDADDVHNGGTDFIKIKHEEAAFFEEEEEAPLFQLFPLSLLLLVCCSVPDTSVQWHYMYITTSHLVVQRNVVSGRAHPQPRDSLQQQPCADSPDTPSSSSNVCCLPPVLVTQAYEYEAAAGQWKWFAKEKEAEDDPPVVLSVVLQVLVLLAAQAYEYEHDPPLHGVVVSNVCPHHYIYIHQTYNSDDPVSSVSSNSSVQRSCCVRVTGHDDDHDHHWYWPANPDFDQFDQADAQKAAPDAFDKDAFFAWGIWGDHHPDPDDDTHTDTHNHIAGWGMATPPSDHGGDRGTDGIHTD

Radius of gyration: 20.54 Å; Cα contacts (8 Å, |Δi|>4): 840; chains: 1; bounding box: 58×57×48 Å

CATH classification: 3.40.630.10